Protein AF-A0A8T7IF11-F1 (afdb_monomer_lite)

Secondary structure (DSSP, 8-state):
-GGG--HHHHHHHHHHHT-THHHH--SHHHHHHHHHHHHHHHHHHHHHHHHHHHHHS---SS----S-HHHHHHHHHHHHHHHSBGGGTTB-HHHHHHHHHHHHT---HHHHHHHHHHHHHS--TTGGGTS-HHHHHHHHHHHHHHHT--HHHHHHHHHHHHHHTHHHHHHHHHHHHHHHHTTTSHHHHHHHHHHHTSS-HHHHHHHHHHHHHHHTT-HHHHHHHHHHHHHHHHHHHHHHHHHHHHHHH-GGGGTTT--

Structure (mmCIF, N/CA/C/O backbone):
data_AF-A0A8T7IF11-F1
#
_entry.id   AF-A0A8T7IF11-F1
#
loop_
_atom_site.group_PDB
_atom_site.id
_atom_site.type_symbol
_atom_site.label_atom_id
_atom_site.label_alt_id
_atom_site.label_comp_id
_atom_site.label_asym_id
_atom_site.label_entity_id
_atom_site.label_seq_id
_atom_site.pdbx_PDB_ins_code
_atom_site.Cartn_x
_atom_site.Cartn_y
_atom_site.Cartn_z
_atom_site.occupancy
_atom_site.B_iso_or_equiv
_atom_site.auth_seq_id
_atom_site.auth_comp_id
_atom_site.auth_asym_id
_atom_site.auth_atom_id
_atom_site.pdbx_PDB_model_num
ATOM 1 N N . MET A 1 1 ? 6.202 8.388 20.608 1.00 52.56 1 MET A N 1
ATOM 2 C CA . MET A 1 1 ? 6.955 7.258 20.021 1.00 52.56 1 MET A CA 1
ATOM 3 C C . MET A 1 1 ? 7.018 6.014 20.913 1.00 52.56 1 MET A C 1
ATOM 5 O O . MET A 1 1 ? 6.675 4.955 20.414 1.00 52.56 1 MET A O 1
ATOM 9 N N . GLN A 1 2 ? 7.302 6.115 22.224 1.00 61.72 2 GLN A N 1
ATOM 10 C CA . GLN A 1 2 ? 7.563 4.937 23.085 1.00 61.72 2 GLN A CA 1
ATOM 11 C C . GLN A 1 2 ? 6.498 3.817 23.120 1.00 61.72 2 GLN A C 1
ATOM 13 O O . GLN A 1 2 ? 6.855 2.678 23.397 1.00 61.72 2 GLN A O 1
ATOM 18 N N . LEU A 1 3 ? 5.210 4.088 22.860 1.00 68.06 3 LEU A N 1
ATOM 19 C CA . LEU A 1 3 ? 4.146 3.076 23.012 1.00 68.06 3 LEU A CA 1
ATOM 20 C C . LEU A 1 3 ? 4.201 1.947 21.959 1.00 68.06 3 LEU A C 1
ATOM 22 O O . LEU A 1 3 ? 3.674 0.865 22.197 1.00 68.06 3 LEU A O 1
ATOM 26 N N . PHE A 1 4 ? 4.820 2.205 20.804 1.00 77.62 4 PHE A N 1
ATOM 27 C CA . PHE A 1 4 ? 4.907 1.266 19.678 1.00 77.62 4 PHE A CA 1
ATOM 28 C C . PHE A 1 4 ? 6.355 1.084 19.197 1.00 77.62 4 PHE A C 1
ATOM 30 O O . PHE A 1 4 ? 6.595 0.733 18.041 1.00 77.62 4 PHE A O 1
ATOM 37 N N . ASP A 1 5 ? 7.322 1.360 20.074 1.00 76.50 5 ASP A N 1
ATOM 38 C CA . ASP A 1 5 ? 8.734 1.120 19.803 1.00 76.50 5 ASP A CA 1
ATOM 39 C C . ASP A 1 5 ? 9.098 -0.327 20.148 1.00 76.50 5 ASP A C 1
ATOM 41 O O . ASP A 1 5 ? 9.006 -0.755 21.296 1.00 76.50 5 ASP A O 1
ATOM 45 N N . ASP A 1 6 ? 9.535 -1.078 19.138 1.00 80.75 6 ASP A N 1
ATOM 46 C CA . ASP A 1 6 ? 9.999 -2.458 19.264 1.00 80.75 6 ASP A CA 1
ATOM 47 C C . ASP A 1 6 ? 11.372 -2.590 18.570 1.00 80.75 6 ASP A C 1
ATOM 49 O O . ASP A 1 6 ? 11.510 -2.221 17.399 1.00 80.75 6 ASP A O 1
ATOM 53 N N . PRO A 1 7 ? 12.421 -3.086 19.253 1.00 81.00 7 PRO A N 1
ATOM 54 C CA . PRO A 1 7 ? 13.753 -3.214 18.659 1.00 81.00 7 PRO A CA 1
ATOM 55 C C . PRO A 1 7 ? 13.810 -4.113 17.414 1.00 81.00 7 PRO A C 1
ATOM 57 O O . PRO A 1 7 ? 14.641 -3.880 16.535 1.00 81.00 7 PRO A O 1
ATOM 60 N N . GLN A 1 8 ? 12.939 -5.123 17.322 1.00 79.00 8 GLN A N 1
ATOM 61 C CA . GLN A 1 8 ? 12.880 -6.038 16.180 1.00 79.00 8 GLN A CA 1
ATOM 62 C C . GLN A 1 8 ? 12.229 -5.373 14.960 1.00 79.00 8 GLN A C 1
ATOM 64 O O . GLN A 1 8 ? 12.604 -5.688 13.828 1.00 79.00 8 GLN A O 1
ATOM 69 N N . LEU A 1 9 ? 11.315 -4.411 15.162 1.00 80.94 9 LEU A N 1
ATOM 70 C CA . LEU A 1 9 ? 10.859 -3.531 14.075 1.00 80.94 9 LEU A CA 1
ATOM 71 C C . LEU A 1 9 ? 12.050 -2.783 13.477 1.00 80.94 9 LEU A C 1
ATOM 73 O O . LEU A 1 9 ? 12.287 -2.870 12.277 1.00 80.94 9 LEU A O 1
ATOM 77 N N . THR A 1 10 ? 12.860 -2.136 14.316 1.00 83.00 10 THR A N 1
ATOM 78 C CA . THR A 1 10 ? 14.018 -1.355 13.858 1.00 83.00 10 THR A CA 1
ATOM 79 C C . THR A 1 10 ? 15.036 -2.207 13.095 1.00 83.0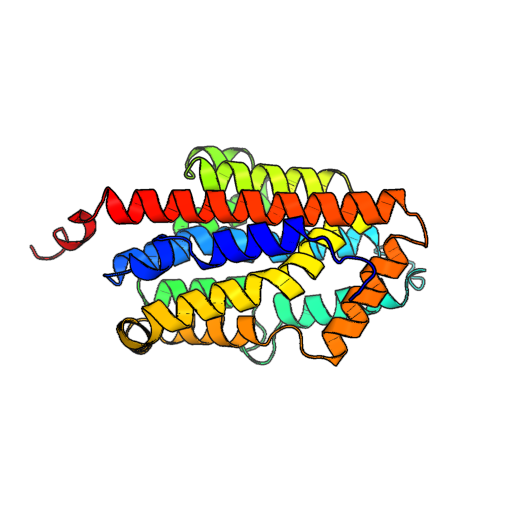0 10 THR A C 1
ATOM 81 O O . THR A 1 10 ? 15.551 -1.769 12.066 1.00 83.00 10 THR A O 1
ATOM 84 N N . SER A 1 11 ? 15.333 -3.428 13.552 1.00 85.12 11 SER A N 1
ATOM 85 C CA . SER A 1 11 ? 16.269 -4.309 12.838 1.00 85.12 11 SER A CA 1
ATOM 86 C C . SER A 1 11 ? 15.726 -4.764 11.483 1.00 85.12 11 SER A C 1
ATOM 88 O O . SER A 1 11 ? 16.469 -4.804 10.505 1.00 85.12 11 SER A O 1
ATOM 90 N N . THR A 1 12 ? 14.431 -5.079 11.408 1.00 83.38 12 THR A N 1
ATOM 91 C CA . THR A 1 12 ? 13.792 -5.536 10.163 1.00 83.38 12 THR A CA 1
ATOM 92 C C . THR A 1 12 ? 13.640 -4.382 9.169 1.00 83.38 12 THR A C 1
ATOM 94 O O . THR A 1 12 ? 13.917 -4.559 7.986 1.00 83.38 12 THR A O 1
ATOM 97 N N . GLU A 1 13 ? 13.320 -3.174 9.648 1.00 87.38 13 GLU A N 1
ATOM 98 C CA . GLU A 1 13 ? 13.361 -1.936 8.858 1.00 87.38 13 GLU A CA 1
ATOM 99 C C . GLU A 1 13 ? 14.742 -1.748 8.206 1.00 87.38 13 GLU A C 1
ATOM 101 O O . GLU A 1 13 ? 14.835 -1.509 7.007 1.00 87.38 13 GLU A O 1
ATOM 106 N N . GLN A 1 14 ? 15.834 -1.903 8.962 1.00 88.75 14 GLN A N 1
ATOM 107 C CA . GLN A 1 14 ? 17.190 -1.747 8.419 1.00 88.75 14 GLN A CA 1
ATOM 108 C C . GLN A 1 14 ? 17.553 -2.799 7.366 1.00 88.75 14 GLN A C 1
ATOM 110 O O . GLN A 1 14 ? 18.293 -2.485 6.434 1.00 88.75 14 GLN A O 1
ATOM 115 N N . LEU A 1 15 ? 17.073 -4.036 7.517 1.00 90.44 15 LEU A N 1
ATOM 116 C CA . LEU A 1 15 ? 17.261 -5.081 6.508 1.00 90.44 15 LEU A CA 1
ATOM 117 C C . LEU A 1 15 ? 16.507 -4.740 5.225 1.00 90.44 15 LEU A C 1
ATOM 119 O O . LEU A 1 15 ? 17.083 -4.832 4.144 1.00 90.44 15 LEU A O 1
ATOM 123 N N . LEU A 1 16 ? 15.258 -4.287 5.356 1.00 91.75 16 LEU A N 1
ATOM 124 C CA . LEU A 1 16 ? 14.437 -3.866 4.229 1.00 91.75 16 LEU A CA 1
ATOM 125 C C . LEU A 1 16 ? 15.079 -2.707 3.464 1.00 91.75 16 LEU A C 1
ATOM 127 O O . LEU A 1 16 ? 15.176 -2.771 2.250 1.00 91.75 16 LEU A O 1
ATOM 131 N N . LEU A 1 17 ? 15.598 -1.686 4.149 1.00 92.75 17 LEU A N 1
ATOM 132 C CA . LEU A 1 17 ? 16.250 -0.540 3.492 1.00 92.75 17 LEU A CA 1
ATOM 133 C C . LEU A 1 17 ? 17.575 -0.896 2.798 1.00 92.75 17 LEU A C 1
ATOM 135 O O . LEU A 1 17 ? 18.036 -0.157 1.937 1.00 92.75 17 LEU A O 1
ATOM 139 N N . LYS A 1 18 ? 18.184 -2.034 3.144 1.00 93.69 18 LYS A N 1
ATOM 140 C CA . LYS A 1 18 ? 19.393 -2.564 2.489 1.00 93.69 18 LYS A CA 1
ATOM 141 C C . LYS A 1 18 ? 19.080 -3.603 1.412 1.00 93.69 18 LYS A C 1
ATOM 143 O O . LYS A 1 18 ? 19.997 -4.278 0.944 1.00 93.69 18 LYS A O 1
ATOM 148 N N . HIS A 1 19 ? 17.810 -3.768 1.046 1.00 95.69 19 HIS A N 1
ATOM 149 C CA . HIS A 1 19 ? 17.400 -4.763 0.067 1.00 95.69 19 HIS A CA 1
ATOM 150 C C . HIS A 1 19 ? 18.082 -4.513 -1.297 1.00 95.69 19 HIS A C 1
ATOM 152 O O . HIS A 1 19 ? 18.083 -3.376 -1.782 1.00 95.69 19 HIS A O 1
ATOM 158 N N . PRO A 1 20 ? 18.650 -5.546 -1.955 1.00 95.19 20 PRO A N 1
ATOM 159 C CA . PRO A 1 20 ? 19.439 -5.384 -3.186 1.00 95.19 20 PRO A CA 1
ATOM 160 C C . PRO A 1 20 ? 18.638 -4.824 -4.371 1.00 95.19 20 PRO A C 1
ATOM 162 O O . PRO A 1 20 ? 19.211 -4.225 -5.285 1.00 95.19 20 PRO A O 1
ATOM 165 N N . VAL A 1 21 ? 17.309 -4.961 -4.345 1.00 95.56 21 VAL A N 1
ATOM 166 C CA . VAL A 1 21 ? 16.406 -4.439 -5.385 1.00 95.56 21 VAL A CA 1
ATOM 167 C C . VAL A 1 21 ? 16.636 -2.961 -5.696 1.00 95.56 21 VAL A C 1
ATOM 169 O O . VAL A 1 21 ? 16.659 -2.591 -6.867 1.00 95.56 21 VAL A O 1
ATOM 172 N N . PHE A 1 22 ? 16.889 -2.121 -4.684 1.00 94.12 22 PHE A N 1
ATOM 173 C CA . PHE A 1 22 ? 16.995 -0.674 -4.880 1.00 94.12 22 PHE A CA 1
ATOM 174 C C . PHE A 1 22 ? 18.168 -0.299 -5.787 1.00 94.12 22 PHE A C 1
ATOM 176 O O . PHE A 1 22 ? 18.081 0.681 -6.519 1.00 94.12 22 PHE A O 1
ATOM 183 N N . GLN A 1 23 ? 19.231 -1.107 -5.797 1.00 94.00 23 GLN A N 1
ATOM 184 C CA . GLN A 1 23 ? 20.414 -0.908 -6.639 1.00 94.00 23 GLN A CA 1
ATOM 185 C C . GLN A 1 23 ? 20.316 -1.614 -7.999 1.00 94.00 23 GLN A C 1
ATOM 187 O O . GLN A 1 23 ? 21.187 -1.437 -8.847 1.00 94.00 23 GLN A O 1
ATOM 192 N N . SER A 1 24 ? 19.267 -2.409 -8.214 1.00 95.12 24 SER A N 1
ATOM 193 C CA . SER A 1 24 ? 19.132 -3.297 -9.376 1.00 95.12 24 SER A CA 1
ATOM 194 C C . SER A 1 24 ? 18.278 -2.701 -10.500 1.00 95.12 24 SER A C 1
ATOM 196 O O . SER A 1 24 ? 18.241 -3.224 -11.611 1.00 95.12 24 SER A O 1
ATOM 198 N N . PHE A 1 25 ? 17.609 -1.573 -10.246 1.00 94.94 25 PHE A N 1
ATOM 199 C CA . PHE A 1 25 ? 16.856 -0.834 -11.258 1.00 94.94 25 PHE A CA 1
ATOM 200 C C . PHE A 1 25 ? 17.794 -0.152 -12.267 1.00 94.94 25 PHE A C 1
ATOM 202 O O . PHE A 1 25 ? 18.291 0.953 -12.038 1.00 94.94 25 PHE A O 1
ATOM 209 N N . ASP A 1 26 ? 18.017 -0.791 -13.416 1.00 94.50 26 ASP A N 1
ATOM 210 C CA . ASP A 1 26 ? 18.904 -0.297 -14.468 1.00 94.50 26 ASP A CA 1
ATOM 211 C C . ASP A 1 26 ? 18.204 0.065 -15.792 1.00 94.50 26 ASP A C 1
ATOM 213 O O . ASP A 1 26 ? 18.847 0.569 -16.710 1.00 94.50 26 ASP A O 1
ATOM 217 N N . SER A 1 27 ? 16.890 -0.100 -15.897 1.00 95.50 27 SER A N 1
ATOM 218 C CA . SER A 1 27 ? 16.133 0.239 -17.099 1.00 95.50 27 SER A CA 1
ATOM 219 C C . SER A 1 27 ? 14.789 0.870 -16.753 1.00 95.50 27 SER A C 1
ATOM 221 O O . SER A 1 27 ? 14.275 0.713 -15.645 1.00 95.50 27 SER A O 1
ATOM 223 N N . ILE A 1 28 ? 14.207 1.595 -17.714 1.00 96.00 28 ILE A N 1
ATOM 224 C CA . ILE A 1 28 ? 12.844 2.113 -17.558 1.00 96.00 28 ILE A CA 1
ATOM 225 C C . ILE A 1 28 ? 11.834 0.966 -17.435 1.00 96.00 28 ILE A C 1
ATOM 227 O O . ILE A 1 28 ? 10.861 1.103 -16.708 1.00 96.00 28 ILE A O 1
ATOM 231 N N . GLU A 1 29 ? 12.093 -0.186 -18.059 1.00 96.38 29 GLU A N 1
ATOM 232 C CA . GLU A 1 29 ? 11.229 -1.366 -17.954 1.00 96.38 29 GLU A CA 1
ATOM 233 C C . GLU A 1 29 ? 11.183 -1.911 -16.520 1.00 96.38 29 GLU A C 1
ATOM 235 O O . GLU A 1 29 ? 10.112 -2.273 -16.044 1.00 96.38 29 GLU A O 1
ATOM 240 N N . HIS A 1 30 ? 12.290 -1.861 -15.768 1.00 96.56 30 HIS A N 1
ATOM 241 C CA . HIS A 1 30 ? 12.262 -2.228 -14.346 1.00 96.56 30 HIS A CA 1
ATOM 242 C C . HIS A 1 30 ? 11.437 -1.243 -13.504 1.00 96.56 30 HIS A C 1
ATOM 244 O O . HIS A 1 30 ? 10.781 -1.652 -12.548 1.00 96.56 30 HIS A O 1
ATOM 250 N N . ILE A 1 31 ? 11.429 0.048 -13.861 1.00 97.56 31 ILE A N 1
ATOM 251 C CA . ILE A 1 31 ? 10.560 1.040 -13.211 1.00 97.56 31 ILE A CA 1
ATOM 252 C C . ILE A 1 31 ? 9.090 0.764 -13.541 1.00 97.56 31 ILE A C 1
ATOM 254 O O . ILE A 1 31 ? 8.265 0.763 -12.635 1.00 97.56 31 ILE A O 1
ATOM 258 N N . LYS A 1 32 ? 8.754 0.462 -14.800 1.00 97.88 32 LYS A N 1
ATOM 259 C CA . LYS A 1 32 ? 7.382 0.091 -15.187 1.00 97.88 32 LYS A CA 1
ATOM 260 C C . LYS A 1 32 ? 6.900 -1.149 -14.445 1.00 97.88 32 LYS A C 1
ATOM 262 O O . LYS A 1 32 ? 5.771 -1.155 -13.966 1.00 97.88 32 LYS A O 1
ATOM 267 N N . LEU A 1 33 ? 7.763 -2.157 -14.306 1.00 96.19 33 LEU A N 1
ATOM 268 C CA . LEU A 1 33 ? 7.465 -3.359 -13.536 1.00 96.19 33 LEU A CA 1
ATOM 269 C C . LEU A 1 33 ? 7.177 -3.027 -12.068 1.00 96.19 33 LEU A C 1
ATOM 271 O O . LEU A 1 33 ? 6.162 -3.461 -11.527 1.00 96.19 33 LEU A O 1
ATOM 275 N N . LEU A 1 34 ? 8.033 -2.222 -11.428 1.00 96.88 34 LEU A N 1
ATOM 276 C CA . LEU A 1 34 ? 7.775 -1.735 -10.072 1.00 96.88 34 LEU A CA 1
ATOM 277 C C . LEU A 1 34 ? 6.407 -1.050 -9.994 1.00 96.88 34 LEU A C 1
ATOM 279 O O . LEU A 1 34 ? 5.641 -1.336 -9.076 1.00 96.88 34 LEU A O 1
ATOM 283 N N . MET A 1 35 ? 6.082 -0.196 -10.968 1.00 98.12 35 MET A N 1
ATOM 284 C CA . MET A 1 35 ? 4.813 0.521 -10.968 1.00 98.12 35 MET A CA 1
ATOM 285 C C . MET A 1 35 ? 3.606 -0.413 -11.084 1.00 98.12 35 MET A C 1
ATOM 287 O O . MET A 1 35 ? 2.654 -0.280 -10.321 1.00 98.12 35 MET A O 1
ATOM 291 N N . GLN A 1 36 ? 3.674 -1.414 -11.962 1.00 96.69 36 GLN A N 1
ATOM 292 C CA . GLN A 1 36 ? 2.633 -2.439 -12.110 1.00 96.69 36 GLN A CA 1
ATOM 293 C C . GLN A 1 36 ? 2.332 -3.150 -10.789 1.00 96.69 36 GLN A C 1
ATOM 295 O O . GLN A 1 36 ? 1.171 -3.312 -10.422 1.00 96.69 36 GLN A O 1
ATOM 300 N N . ARG A 1 37 ? 3.369 -3.539 -10.038 1.00 95.62 37 ARG A N 1
ATOM 301 C CA . ARG A 1 37 ? 3.206 -4.229 -8.748 1.00 95.62 37 ARG A CA 1
ATOM 302 C C . ARG A 1 37 ? 2.747 -3.282 -7.643 1.00 95.62 37 ARG A C 1
ATOM 304 O O . ARG A 1 37 ? 1.875 -3.626 -6.849 1.00 95.62 37 ARG A O 1
ATOM 311 N N . GLN A 1 38 ? 3.302 -2.076 -7.597 1.00 96.31 38 GLN A N 1
ATOM 312 C CA . GLN A 1 38 ? 2.992 -1.086 -6.570 1.00 96.31 38 GLN A CA 1
ATOM 313 C C . GLN A 1 38 ? 1.580 -0.493 -6.723 1.00 96.31 38 GLN A C 1
ATOM 315 O O . GLN A 1 38 ? 0.991 -0.119 -5.711 1.00 96.31 38 GLN A O 1
ATOM 320 N N . ALA A 1 39 ? 0.987 -0.485 -7.922 1.00 97.31 39 ALA A N 1
ATOM 321 C CA . ALA A 1 39 ? -0.403 -0.061 -8.127 1.00 97.31 39 ALA A CA 1
ATOM 322 C C . ALA A 1 39 ? -1.396 -0.826 -7.230 1.00 97.31 39 ALA A C 1
ATOM 324 O O . ALA A 1 39 ? -2.340 -0.241 -6.696 1.00 97.31 39 ALA A O 1
ATOM 325 N N . PHE A 1 40 ? -1.144 -2.115 -6.984 1.00 95.69 40 PHE A N 1
ATOM 326 C CA . PHE A 1 40 ? -1.944 -2.920 -6.061 1.00 95.69 40 PHE A CA 1
ATOM 327 C C . PHE A 1 40 ? -1.789 -2.462 -4.608 1.00 95.69 40 PHE A C 1
ATOM 329 O O . PHE A 1 40 ? -2.779 -2.412 -3.884 1.00 95.69 40 PHE A O 1
ATOM 336 N N . LEU A 1 41 ? -0.582 -2.084 -4.180 1.00 94.56 41 LEU A N 1
ATOM 337 C CA . LEU A 1 41 ? -0.350 -1.550 -2.834 1.00 94.56 41 LEU A CA 1
ATOM 338 C C . LEU A 1 41 ? -1.079 -0.211 -2.650 1.00 94.56 41 LEU A C 1
ATOM 340 O O . LEU A 1 41 ? -1.798 -0.057 -1.663 1.00 94.56 41 LEU A O 1
ATOM 344 N N . VAL A 1 42 ? -0.992 0.690 -3.639 1.00 95.44 42 VAL A N 1
ATOM 345 C CA . VAL A 1 42 ? -1.720 1.975 -3.649 1.00 95.44 42 VAL A CA 1
ATOM 346 C C . VAL A 1 42 ? -3.234 1.751 -3.558 1.00 95.44 42 VAL A C 1
ATOM 348 O O . VAL A 1 42 ? -3.914 2.410 -2.775 1.00 95.44 42 VAL A O 1
ATOM 351 N N . TRP A 1 43 ? -3.776 0.775 -4.292 1.00 95.75 43 TRP A N 1
ATOM 352 C CA . TRP A 1 43 ? -5.182 0.388 -4.156 1.00 95.75 43 TRP A CA 1
ATOM 353 C C . TRP A 1 43 ? -5.508 -0.123 -2.745 1.00 95.75 43 TRP A C 1
ATOM 355 O O . TRP A 1 43 ? -6.502 0.292 -2.143 1.00 95.75 43 TRP A O 1
ATOM 365 N N . THR A 1 44 ? -4.676 -1.004 -2.185 1.00 94.00 44 THR A N 1
ATOM 366 C CA . THR A 1 44 ? -4.948 -1.571 -0.860 1.00 94.00 44 THR A CA 1
ATOM 367 C C . THR A 1 44 ? -4.862 -0.564 0.286 1.00 94.00 44 THR A C 1
ATOM 369 O O . THR A 1 44 ? -5.502 -0.788 1.316 1.00 94.00 44 THR A O 1
ATOM 372 N N . ASP A 1 45 ? -4.146 0.551 0.123 1.00 93.69 45 ASP A N 1
ATOM 373 C CA . ASP A 1 45 ? -4.184 1.656 1.086 1.00 93.69 45 ASP A CA 1
ATOM 374 C C . ASP A 1 45 ? -5.599 2.227 1.206 1.00 93.69 45 ASP A C 1
ATOM 376 O O . ASP A 1 45 ? -6.117 2.373 2.317 1.00 93.69 45 ASP A O 1
ATOM 380 N N . MET A 1 46 ? -6.287 2.433 0.078 1.00 94.81 46 MET A N 1
ATOM 381 C CA . MET A 1 46 ? -7.692 2.843 0.100 1.00 94.81 46 MET A CA 1
ATOM 382 C C . MET A 1 46 ? -8.609 1.785 0.705 1.00 94.81 46 MET A C 1
ATOM 384 O O . MET A 1 46 ? -9.537 2.126 1.440 1.00 94.81 46 MET A O 1
ATOM 388 N N . VAL A 1 47 ? -8.329 0.499 0.483 1.00 95.12 47 VAL A N 1
ATOM 389 C CA . VAL A 1 47 ? -9.070 -0.583 1.148 1.00 95.12 47 VAL A CA 1
ATOM 390 C C . VAL A 1 47 ? -8.925 -0.495 2.673 1.00 95.12 47 VAL A C 1
ATOM 392 O O . VAL A 1 47 ? -9.927 -0.602 3.380 1.00 95.12 47 VAL A O 1
ATOM 395 N N . LEU A 1 48 ? -7.715 -0.257 3.195 1.00 95.75 48 LEU A N 1
ATOM 396 C CA . LEU A 1 48 ? -7.483 -0.084 4.635 1.00 95.75 48 LEU A CA 1
ATOM 397 C C . LEU A 1 48 ? -8.220 1.135 5.191 1.00 95.75 48 LEU A C 1
ATOM 399 O O . LEU A 1 48 ? -8.840 1.036 6.251 1.00 95.75 48 LEU A O 1
ATOM 403 N N . ILE A 1 49 ? -8.181 2.263 4.477 1.00 95.75 49 ILE A N 1
ATOM 404 C CA . ILE A 1 49 ? -8.868 3.497 4.879 1.00 95.75 49 ILE A CA 1
ATOM 405 C C . ILE A 1 49 ? -10.379 3.260 4.944 1.00 95.75 49 ILE A C 1
ATOM 407 O O . ILE A 1 49 ? -11.002 3.575 5.957 1.00 95.75 49 ILE A O 1
ATOM 411 N N . LYS A 1 50 ? -10.971 2.636 3.918 1.00 95.25 50 LYS A N 1
ATOM 412 C CA . LYS A 1 50 ? -12.403 2.294 3.897 1.00 95.25 50 LYS A CA 1
ATOM 413 C C . LYS A 1 50 ? -12.782 1.281 4.977 1.00 95.25 50 LYS A C 1
ATOM 415 O O . LYS A 1 50 ? -13.852 1.394 5.569 1.00 95.25 50 LYS A O 1
ATOM 420 N N . ALA A 1 51 ? -11.922 0.308 5.264 1.00 95.50 51 ALA A N 1
ATOM 421 C CA . ALA A 1 51 ? -12.158 -0.653 6.336 1.00 95.50 51 ALA A CA 1
ATOM 422 C C . ALA A 1 51 ? -12.133 0.013 7.719 1.00 95.50 51 ALA A C 1
ATOM 424 O O . ALA A 1 51 ? -12.985 -0.270 8.561 1.00 95.50 51 ALA A O 1
ATOM 425 N N . LEU A 1 52 ? -11.185 0.926 7.943 1.00 95.69 52 LEU A N 1
ATOM 426 C CA . LEU A 1 52 ? -11.095 1.683 9.185 1.00 95.69 52 LEU A CA 1
ATOM 427 C C . LEU A 1 52 ? -12.272 2.658 9.343 1.00 95.69 52 LEU A C 1
ATOM 429 O O . LEU A 1 52 ? -12.829 2.746 10.434 1.00 95.69 52 LEU A O 1
ATOM 433 N N . ASP A 1 53 ? -12.685 3.322 8.259 1.00 95.50 53 ASP A N 1
ATOM 434 C CA . ASP A 1 53 ? -13.904 4.138 8.181 1.00 95.50 53 ASP A CA 1
ATOM 435 C C . ASP A 1 53 ? -15.125 3.340 8.649 1.00 95.50 53 ASP A C 1
ATOM 437 O O . ASP A 1 53 ? -15.759 3.717 9.633 1.00 95.50 53 ASP A O 1
ATOM 441 N N . ASN A 1 54 ? -15.379 2.175 8.047 1.00 93.25 54 ASN A N 1
ATOM 442 C CA . ASN A 1 54 ? -16.481 1.279 8.423 1.00 93.25 54 ASN A CA 1
ATOM 443 C C . ASN A 1 54 ? -16.447 0.836 9.896 1.00 93.25 54 ASN A C 1
ATOM 445 O O . ASN A 1 54 ? -17.494 0.589 10.490 1.00 93.25 54 ASN A O 1
ATOM 449 N N . ALA A 1 55 ? -15.262 0.713 10.494 1.00 92.50 55 ALA A N 1
ATOM 450 C CA . ALA A 1 55 ? -15.120 0.276 11.880 1.00 92.50 55 ALA A CA 1
ATOM 451 C C . ALA A 1 55 ? -15.296 1.410 12.911 1.00 92.50 55 ALA A C 1
ATOM 453 O O . ALA A 1 55 ? -15.514 1.137 14.095 1.00 92.50 55 ALA A O 1
ATOM 454 N N . VAL A 1 56 ? -15.162 2.673 12.496 1.00 92.69 56 VAL A N 1
ATOM 455 C CA . VAL A 1 56 ? -15.068 3.840 13.395 1.00 92.69 56 VAL A CA 1
ATOM 456 C C . VAL A 1 56 ? -16.222 4.824 13.215 1.00 92.69 56 VAL A C 1
ATOM 458 O O . VAL A 1 56 ? -16.670 5.444 14.191 1.00 92.69 56 VAL A O 1
ATOM 461 N N . MET A 1 57 ? -16.662 5.020 11.977 1.00 92.12 57 MET A N 1
ATOM 462 C CA . MET A 1 57 ? -17.666 6.006 11.608 1.00 92.12 57 MET A CA 1
ATOM 463 C C . MET A 1 57 ? -19.069 5.408 11.669 1.00 92.12 57 MET A C 1
ATOM 465 O O . MET A 1 57 ? -19.259 4.196 11.686 1.00 92.12 57 MET A O 1
ATOM 469 N N . ASN A 1 58 ? -20.061 6.290 11.767 1.00 88.12 58 ASN A N 1
ATOM 470 C CA . ASN A 1 58 ? -21.460 5.911 11.664 1.00 88.12 58 ASN A CA 1
ATOM 471 C C . ASN A 1 58 ? -21.956 6.215 10.247 1.00 88.12 58 ASN A C 1
ATOM 473 O O . ASN A 1 58 ? -21.932 7.376 9.833 1.00 88.12 58 ASN A O 1
ATOM 477 N N . HIS A 1 59 ? -22.429 5.186 9.545 1.00 89.31 59 HIS A N 1
ATOM 478 C CA . HIS A 1 59 ? -22.975 5.284 8.188 1.00 89.31 59 HIS A CA 1
ATOM 479 C C . HIS A 1 59 ? -24.509 5.191 8.146 1.00 89.31 59 HIS A C 1
ATOM 481 O O . HIS A 1 59 ? -25.084 5.133 7.060 1.00 89.31 59 HIS A O 1
ATOM 487 N N . ASP A 1 60 ? -25.184 5.196 9.301 1.00 89.12 60 ASP A N 1
ATOM 488 C CA . ASP A 1 60 ? -26.645 5.245 9.375 1.00 89.12 60 ASP A CA 1
ATOM 489 C C . ASP A 1 60 ? -27.194 6.577 8.840 1.00 89.12 60 ASP A C 1
ATOM 491 O O . ASP A 1 60 ? -26.654 7.655 9.096 1.00 89.12 60 ASP A O 1
ATOM 495 N N . VAL A 1 61 ? -28.347 6.512 8.162 1.00 92.31 61 VAL A N 1
ATOM 496 C CA . VAL A 1 61 ? -29.054 7.697 7.636 1.00 92.31 61 VAL A CA 1
ATOM 497 C C . VAL A 1 61 ? -29.446 8.665 8.758 1.00 92.31 61 VAL A C 1
ATOM 499 O O . VAL A 1 61 ? -29.390 9.883 8.589 1.00 92.31 61 VAL A O 1
ATOM 502 N N . LEU A 1 62 ? -29.836 8.135 9.921 1.00 94.31 62 LEU A N 1
ATOM 503 C CA . LEU A 1 62 ? -30.108 8.930 11.119 1.00 94.31 62 LEU A CA 1
ATOM 504 C C . LEU A 1 62 ? -28.799 9.172 11.871 1.00 94.31 62 LEU A C 1
ATOM 506 O O . LEU A 1 62 ? -28.484 8.508 12.858 1.00 94.31 62 LEU A O 1
ATOM 510 N N . TRP A 1 63 ? -28.029 10.121 11.348 1.00 92.62 63 TRP A N 1
ATOM 511 C CA . TRP A 1 63 ? -26.669 10.380 11.791 1.00 92.62 63 TRP A CA 1
ATOM 512 C C . TRP A 1 63 ? -26.583 10.843 13.253 1.00 92.62 63 TRP A C 1
ATOM 514 O O . TRP A 1 63 ? -27.353 11.682 13.726 1.00 92.62 63 TRP A O 1
ATOM 524 N N . TYR A 1 64 ? -25.565 10.336 13.942 1.00 89.69 64 TYR A N 1
ATOM 525 C CA . TYR A 1 64 ? -25.109 10.795 15.251 1.00 89.69 64 TYR A CA 1
ATOM 526 C C . TYR A 1 64 ? -23.570 10.758 15.292 1.00 89.69 64 TYR A C 1
ATOM 528 O O . TYR A 1 64 ? -22.963 9.969 14.559 1.00 89.69 64 TYR A O 1
ATOM 536 N N . PRO A 1 65 ? -22.912 11.590 16.123 1.00 86.81 65 PRO A N 1
ATOM 537 C CA . PRO A 1 65 ? -21.455 11.721 16.105 1.00 86.81 65 PRO A CA 1
ATOM 538 C C . PRO A 1 65 ? -20.732 10.431 16.523 1.00 86.81 65 PRO A C 1
ATOM 540 O O . PRO A 1 65 ? -21.203 9.693 17.392 1.00 86.81 65 PRO A O 1
ATOM 543 N N . SER A 1 66 ? -19.551 10.186 15.938 1.00 87.75 66 SER A N 1
ATOM 544 C CA . SER A 1 66 ? -18.697 9.055 16.328 1.00 87.75 66 SER A CA 1
ATOM 545 C C . SER A 1 66 ? -18.262 9.171 17.791 1.00 87.75 66 SER A C 1
ATOM 547 O O . SER A 1 66 ? -18.015 10.260 18.311 1.00 87.75 66 SER A O 1
ATOM 549 N N . LYS A 1 67 ? -18.120 8.018 18.452 1.00 87.75 67 LYS A N 1
ATOM 550 C CA . LYS A 1 67 ? -17.596 7.914 19.823 1.00 87.75 67 LYS A CA 1
ATOM 551 C C . LYS A 1 67 ? -16.074 8.092 19.884 1.00 87.75 67 LYS A C 1
ATOM 553 O O . LYS A 1 67 ? -15.521 8.221 20.973 1.00 87.75 67 LYS A O 1
ATOM 558 N N . PHE A 1 68 ? -15.402 8.074 18.733 1.00 91.50 68 PHE A N 1
ATOM 559 C CA . PHE A 1 68 ? -13.951 8.092 18.615 1.00 91.50 68 PHE A CA 1
ATOM 560 C C . PHE A 1 68 ? -13.473 9.385 17.946 1.00 91.50 68 PHE A C 1
ATOM 562 O O . PHE A 1 68 ? -13.286 9.430 16.734 1.00 91.50 68 PHE A O 1
ATOM 569 N N . THR A 1 69 ? -13.237 10.436 18.735 1.00 91.75 69 THR A N 1
ATOM 570 C CA . THR A 1 69 ? -12.877 11.765 18.208 1.00 91.75 69 THR A CA 1
ATOM 571 C C . THR A 1 69 ? -11.611 11.754 17.345 1.00 91.75 69 THR A C 1
ATOM 573 O O . THR A 1 69 ? -11.660 12.204 16.202 1.00 91.75 69 THR A O 1
ATOM 576 N N . PHE A 1 70 ? -10.487 11.228 17.856 1.00 95.00 70 PHE A N 1
ATOM 577 C CA . PHE A 1 70 ? -9.229 11.205 17.095 1.00 95.00 70 PHE A CA 1
ATOM 578 C C . PHE A 1 70 ? -9.298 10.282 15.871 1.00 95.00 70 PHE A C 1
ATOM 580 O O . PHE A 1 70 ? -8.993 10.767 14.782 1.00 95.00 70 PHE A O 1
ATOM 587 N N . PRO A 1 71 ? -9.774 9.022 15.983 1.00 95.50 71 PRO A N 1
ATOM 588 C CA . PRO A 1 71 ? -9.950 8.169 14.811 1.00 95.50 71 PRO A CA 1
ATOM 589 C C . PRO A 1 71 ? -10.849 8.775 13.727 1.00 95.50 71 PRO A C 1
ATOM 591 O O . PRO A 1 71 ? -10.471 8.756 12.560 1.00 95.50 71 PRO A O 1
ATOM 594 N N . ALA A 1 72 ? -11.987 9.379 14.088 1.00 95.00 72 ALA A N 1
ATOM 595 C CA . ALA A 1 72 ? -12.872 10.030 13.120 1.00 95.00 72 ALA A CA 1
ATOM 596 C C . ALA A 1 72 ? -12.186 11.206 12.403 1.00 95.00 72 ALA A C 1
ATOM 598 O O . ALA A 1 72 ? -12.295 11.356 11.187 1.00 95.00 72 ALA A O 1
ATOM 599 N N . GLN A 1 73 ? -11.448 12.036 13.147 1.00 94.75 73 GLN A N 1
ATOM 600 C CA . GLN A 1 73 ? -10.701 13.150 12.568 1.00 94.75 73 GLN A CA 1
ATOM 601 C C . GLN A 1 73 ? -9.584 12.669 11.632 1.00 94.75 73 GLN A C 1
ATOM 603 O O . GLN A 1 73 ? -9.410 13.246 10.559 1.00 94.75 73 GLN A O 1
ATOM 608 N N . PHE A 1 74 ? -8.842 11.630 12.027 1.00 94.75 74 PHE A N 1
ATOM 609 C CA . PHE A 1 74 ? -7.785 11.029 11.216 1.00 94.75 74 PHE A CA 1
ATOM 610 C C . PHE A 1 74 ? -8.340 10.497 9.895 1.00 94.75 74 PHE A C 1
ATOM 612 O O . PHE A 1 74 ? -7.877 10.912 8.839 1.00 94.75 74 PHE A O 1
ATOM 619 N N . ILE A 1 75 ? -9.397 9.679 9.950 1.00 94.88 75 ILE A N 1
ATOM 620 C CA . ILE A 1 75 ? -10.031 9.090 8.760 1.00 94.88 75 ILE A CA 1
ATOM 621 C C . ILE A 1 75 ? -10.495 10.176 7.792 1.00 94.88 75 ILE A C 1
ATOM 623 O O . ILE A 1 75 ? -10.198 10.087 6.608 1.00 94.88 75 ILE A O 1
ATOM 627 N N . ASN A 1 76 ? -11.163 11.227 8.279 1.00 92.94 76 ASN A N 1
ATOM 628 C CA . ASN A 1 76 ? -11.636 12.307 7.410 1.00 92.94 76 ASN A CA 1
ATOM 629 C C . ASN A 1 76 ? -10.488 13.021 6.681 1.00 92.94 76 ASN A C 1
ATOM 631 O O . ASN A 1 76 ? -10.621 13.330 5.500 1.00 92.94 76 ASN A O 1
ATOM 635 N N . ARG A 1 77 ? -9.364 13.278 7.365 1.00 92.19 77 ARG A N 1
ATOM 636 C CA . ARG A 1 77 ? -8.186 13.906 6.744 1.00 92.19 77 ARG A CA 1
ATOM 637 C C . ARG A 1 77 ? -7.533 12.980 5.728 1.00 92.19 77 ARG A C 1
ATOM 639 O O . ARG A 1 77 ? -7.301 13.390 4.597 1.00 92.19 77 ARG A O 1
ATOM 646 N N . THR A 1 78 ? -7.312 11.726 6.109 1.00 91.56 78 THR A N 1
ATOM 647 C CA . THR A 1 78 ? -6.714 10.729 5.223 1.00 91.56 78 THR A CA 1
ATOM 648 C C . THR A 1 78 ? -7.597 10.474 3.999 1.00 91.56 78 THR A C 1
ATOM 650 O O . THR A 1 78 ? -7.085 10.385 2.894 1.00 91.56 78 THR A O 1
ATOM 653 N N . MET A 1 79 ? -8.926 10.449 4.135 1.00 93.06 79 MET A N 1
ATOM 654 C CA . MET A 1 79 ? -9.824 10.290 2.986 1.00 93.06 79 MET A CA 1
ATOM 655 C C . MET A 1 79 ? -9.671 11.439 1.977 1.00 93.06 79 MET A C 1
ATOM 657 O O . MET A 1 79 ? -9.622 11.185 0.780 1.00 93.06 79 MET A O 1
ATOM 661 N N . MET A 1 80 ? -9.538 12.689 2.440 1.00 91.75 80 MET A N 1
ATOM 662 C CA . MET A 1 80 ? -9.295 13.832 1.546 1.00 91.75 80 MET A CA 1
ATOM 663 C C . MET A 1 80 ? -7.952 13.716 0.815 1.00 91.75 80 MET A C 1
ATOM 665 O O . MET A 1 80 ? -7.864 14.037 -0.366 1.00 91.75 80 MET A O 1
ATOM 669 N N . GLU A 1 81 ? -6.910 13.245 1.501 1.00 89.00 81 GLU A N 1
ATOM 670 C CA . GLU A 1 81 ? -5.568 13.077 0.928 1.00 89.00 81 GLU A CA 1
ATOM 671 C C . GLU A 1 81 ? -5.493 11.940 -0.104 1.00 89.00 81 GLU A C 1
ATOM 673 O O . GLU A 1 81 ? -4.651 11.993 -1.007 1.00 89.00 81 GLU A O 1
ATOM 678 N N . PHE A 1 82 ? -6.356 10.928 0.030 1.00 91.19 82 PHE A N 1
ATOM 679 C CA . PHE A 1 82 ? -6.306 9.706 -0.768 1.00 91.19 82 PHE A CA 1
ATOM 680 C C . PHE A 1 82 ? -7.351 9.605 -1.874 1.00 91.19 82 PHE A C 1
ATOM 682 O O . PHE A 1 82 ? -7.029 9.110 -2.948 1.00 91.19 82 PHE A O 1
ATOM 689 N N . GLU A 1 83 ? -8.588 10.021 -1.618 1.00 93.69 83 GLU A N 1
ATOM 690 C CA . GLU A 1 83 ? -9.713 9.847 -2.546 1.00 93.69 83 GLU A CA 1
ATOM 691 C C . GLU A 1 83 ? -9.919 11.088 -3.423 1.00 93.69 83 GLU A C 1
ATOM 693 O O . GLU A 1 83 ? -10.380 10.976 -4.553 1.00 93.69 83 GLU A O 1
ATOM 698 N N . SER A 1 84 ? -9.596 12.279 -2.906 1.00 91.56 84 SER A N 1
ATOM 699 C CA . SER A 1 84 ? -9.981 13.547 -3.535 1.00 91.56 84 SER A CA 1
ATOM 700 C C . SER A 1 84 ? -8.956 14.657 -3.294 1.00 91.56 84 SER A C 1
ATOM 702 O O . SER A 1 84 ? -9.274 15.716 -2.743 1.00 91.56 84 SER A O 1
ATOM 704 N N . ASN A 1 85 ? -7.701 14.415 -3.664 1.00 88.19 85 ASN A N 1
ATOM 705 C CA . ASN A 1 85 ? -6.618 15.327 -3.320 1.00 88.19 85 ASN A CA 1
ATOM 706 C C . ASN A 1 85 ? -6.572 16.528 -4.276 1.00 88.19 85 ASN A C 1
ATOM 708 O O . ASN A 1 85 ? -6.216 16.400 -5.450 1.00 88.19 85 ASN A O 1
ATOM 712 N N . GLU A 1 86 ? -6.887 17.722 -3.770 1.00 85.56 86 GLU A N 1
ATOM 713 C CA . GLU A 1 86 ? -6.917 18.957 -4.568 1.00 85.56 86 GLU A CA 1
ATOM 714 C C . GLU A 1 86 ? -5.574 19.286 -5.235 1.00 85.56 86 GLU A C 1
ATOM 716 O O . GLU A 1 86 ? -5.553 19.822 -6.344 1.00 85.56 86 GLU A O 1
ATOM 721 N N . SER A 1 87 ? -4.452 18.914 -4.609 1.00 83.25 87 SER A N 1
ATOM 722 C CA . SER A 1 87 ? -3.111 19.159 -5.164 1.00 83.25 87 SER A CA 1
ATOM 723 C C . SER A 1 87 ? -2.864 18.368 -6.451 1.00 83.25 87 SER A C 1
ATOM 725 O O . SER A 1 87 ? -2.019 18.751 -7.258 1.00 83.25 87 SER A O 1
ATOM 727 N N . PHE A 1 88 ? -3.637 17.301 -6.667 1.00 82.12 88 PHE A N 1
ATOM 728 C CA . PHE A 1 88 ? -3.587 16.441 -7.847 1.00 82.12 88 PHE A CA 1
ATOM 729 C C . PHE A 1 88 ? -4.860 16.576 -8.694 1.00 82.12 88 PHE A C 1
ATOM 731 O O . PHE A 1 88 ? -5.271 15.645 -9.376 1.00 82.12 88 PHE A O 1
ATOM 738 N N . GLY A 1 89 ? -5.514 17.743 -8.658 1.00 84.81 89 GLY A N 1
ATOM 739 C CA . GLY A 1 89 ? -6.708 18.007 -9.466 1.00 84.81 89 GLY A CA 1
ATOM 740 C C . GLY A 1 89 ? -7.984 17.350 -8.935 1.00 84.81 89 GLY A C 1
ATOM 741 O O . GLY A 1 89 ? -8.956 17.233 -9.675 1.00 84.81 89 GLY A O 1
ATOM 742 N N . GLY A 1 90 ? -7.990 16.933 -7.666 1.00 89.56 90 GLY A N 1
ATOM 743 C CA . GLY A 1 90 ? -9.145 16.327 -7.006 1.00 89.56 90 GLY A CA 1
ATOM 744 C C . GLY A 1 90 ? -9.336 14.842 -7.307 1.00 89.56 90 GLY A C 1
ATOM 745 O O . GLY A 1 90 ? -10.374 14.302 -6.938 1.00 89.56 90 GLY A O 1
ATOM 746 N N . CYS A 1 91 ? -8.369 14.191 -7.963 1.00 92.31 91 CYS A N 1
ATOM 747 C CA . CYS A 1 91 ? -8.395 12.747 -8.178 1.00 92.31 91 CYS A CA 1
ATOM 748 C C . CYS A 1 91 ? -7.876 11.974 -6.957 1.00 92.31 91 CYS A C 1
ATOM 750 O O . CYS A 1 91 ? -7.220 12.527 -6.062 1.00 92.31 91 CYS A O 1
ATOM 752 N N . SER A 1 92 ? -8.173 10.679 -6.937 1.00 95.50 92 SER A N 1
ATOM 753 C CA . SER A 1 92 ? -7.613 9.751 -5.964 1.00 95.50 92 SER A CA 1
ATOM 754 C C . SER A 1 92 ? -6.130 9.484 -6.234 1.00 95.50 92 SER A C 1
ATOM 756 O O . SER A 1 92 ? -5.637 9.607 -7.358 1.00 95.50 92 SER A O 1
ATOM 758 N N . GLN A 1 93 ? -5.396 9.048 -5.211 1.00 94.19 93 GLN A N 1
ATOM 759 C CA . GLN A 1 93 ? -3.994 8.651 -5.359 1.00 94.19 93 GLN A CA 1
ATOM 760 C C . GLN A 1 93 ? -3.820 7.501 -6.350 1.00 94.19 93 GLN A C 1
ATOM 762 O O . GLN A 1 93 ? -2.821 7.471 -7.064 1.00 94.19 93 GLN A O 1
ATOM 767 N N . LEU A 1 94 ? -4.783 6.576 -6.424 1.00 96.75 94 LEU A N 1
ATOM 768 C CA . LEU A 1 94 ? -4.737 5.485 -7.393 1.00 96.75 94 LEU A CA 1
ATOM 769 C C . LEU A 1 94 ? -4.913 6.008 -8.820 1.00 96.75 94 LEU A C 1
ATOM 771 O O . LEU A 1 94 ? -4.131 5.639 -9.688 1.00 96.75 94 LEU A O 1
ATOM 775 N N . GLU A 1 95 ? -5.879 6.895 -9.067 1.00 96.81 95 GLU A N 1
ATOM 776 C CA . GLU A 1 95 ? -6.052 7.520 -10.386 1.00 96.81 95 GLU A CA 1
ATOM 777 C C . GLU A 1 95 ? -4.798 8.287 -10.806 1.00 96.81 95 GLU A C 1
ATOM 779 O O . GLU A 1 95 ? -4.307 8.096 -11.920 1.00 96.81 95 GLU A O 1
ATOM 784 N N . TRP A 1 96 ? -4.224 9.081 -9.898 1.00 96.50 96 TRP A N 1
ATOM 785 C CA . TRP A 1 96 ? -2.969 9.781 -10.155 1.00 96.50 96 TRP A CA 1
ATOM 786 C C . TRP A 1 96 ? -1.822 8.813 -10.480 1.00 96.50 96 TRP A C 1
ATOM 788 O O . TRP A 1 96 ? -1.049 9.040 -11.414 1.00 96.50 96 TRP A O 1
ATOM 798 N N . TYR A 1 97 ? -1.729 7.703 -9.747 1.00 97.62 97 TYR A N 1
ATOM 799 C CA . TYR A 1 97 ? -0.715 6.681 -9.976 1.00 97.62 97 TYR A CA 1
ATOM 800 C C . TYR A 1 97 ? -0.877 5.988 -11.338 1.00 97.62 97 TYR A C 1
ATOM 802 O O . TYR A 1 97 ? 0.110 5.792 -12.048 1.00 97.62 97 TYR A O 1
ATOM 810 N N . LEU A 1 98 ? -2.111 5.663 -11.741 1.00 98.00 98 LEU A N 1
ATOM 811 C CA . LEU A 1 98 ? -2.402 5.071 -13.051 1.00 98.00 98 LEU A CA 1
ATOM 812 C C . LEU A 1 98 ? -2.079 6.037 -14.198 1.00 98.00 98 LEU A C 1
ATOM 814 O O . LEU A 1 98 ? -1.537 5.613 -15.216 1.00 98.00 98 LEU A O 1
ATOM 818 N N . GLU A 1 99 ? -2.330 7.337 -14.037 1.00 97.12 99 GLU A N 1
ATOM 819 C CA . GLU A 1 99 ? -1.882 8.340 -15.012 1.00 97.12 99 GLU A CA 1
ATOM 820 C C . GLU A 1 99 ? -0.350 8.384 -15.119 1.00 97.12 99 GLU A C 1
ATOM 822 O O . GLU A 1 99 ? 0.197 8.389 -16.224 1.00 97.12 99 GLU A O 1
ATOM 827 N N . ALA A 1 100 ? 0.367 8.308 -13.991 1.00 97.62 100 ALA A N 1
ATOM 828 C CA . ALA A 1 100 ? 1.826 8.207 -14.002 1.00 97.62 100 ALA A CA 1
ATOM 829 C C . ALA A 1 100 ? 2.321 6.924 -14.699 1.00 97.62 100 ALA A C 1
ATOM 831 O O . ALA A 1 100 ? 3.344 6.951 -15.383 1.00 97.62 100 ALA A O 1
ATOM 832 N N . MET A 1 101 ? 1.606 5.802 -14.562 1.00 98.56 101 MET A N 1
ATOM 833 C CA . MET A 1 101 ? 1.896 4.562 -15.297 1.00 98.56 101 MET A CA 1
ATOM 834 C C . MET A 1 101 ? 1.721 4.747 -16.805 1.00 98.56 101 MET A C 1
ATOM 836 O O . MET A 1 101 ? 2.607 4.379 -17.582 1.00 98.56 101 MET A O 1
ATOM 840 N N . ARG A 1 102 ? 0.610 5.360 -17.222 1.00 98.19 102 ARG A N 1
ATOM 841 C CA . ARG A 1 102 ? 0.309 5.623 -18.634 1.00 98.19 102 ARG A CA 1
ATOM 842 C C . ARG A 1 102 ? 1.330 6.568 -19.270 1.00 98.19 102 ARG A C 1
ATOM 844 O O . ARG A 1 102 ? 1.737 6.315 -20.401 1.00 98.19 102 ARG A O 1
ATOM 851 N N . GLU A 1 103 ? 1.814 7.577 -18.536 1.00 97.75 103 GLU A N 1
ATOM 852 C CA . GLU A 1 103 ? 2.863 8.517 -18.979 1.00 97.75 103 GLU A CA 1
ATOM 853 C C . GLU A 1 103 ? 4.114 7.798 -19.508 1.00 97.75 103 GLU A C 1
ATOM 855 O O . GLU A 1 103 ? 4.703 8.215 -20.507 1.00 97.75 103 GLU A O 1
ATOM 860 N N . VAL A 1 104 ? 4.504 6.694 -18.868 1.00 97.69 104 VAL A N 1
ATOM 861 C CA . VAL A 1 104 ? 5.691 5.915 -19.246 1.00 97.69 104 VAL A CA 1
ATOM 862 C C . VAL A 1 104 ? 5.364 4.681 -20.086 1.00 97.69 104 VAL A C 1
ATOM 864 O O . VAL A 1 104 ? 6.270 3.950 -20.490 1.00 97.69 104 VAL A O 1
ATOM 867 N N . GLY A 1 105 ? 4.085 4.426 -20.367 1.00 97.81 105 GLY A N 1
ATOM 868 C CA . GLY A 1 105 ? 3.626 3.218 -21.049 1.00 97.81 105 GLY A CA 1
ATOM 869 C C . GLY A 1 105 ? 3.811 1.946 -20.217 1.00 97.81 105 GLY A C 1
ATOM 870 O O . GLY A 1 105 ? 4.137 0.899 -20.779 1.00 97.81 105 GLY A O 1
ATOM 871 N N . ALA A 1 106 ? 3.676 2.038 -18.891 1.00 98.00 106 ALA A N 1
ATOM 872 C CA . ALA A 1 106 ? 3.508 0.870 -18.034 1.00 98.00 106 ALA A CA 1
ATOM 873 C C . ALA A 1 106 ? 2.082 0.323 -18.192 1.00 98.00 106 ALA A C 1
ATOM 875 O O . ALA A 1 106 ? 1.115 1.080 -18.223 1.00 98.00 106 ALA A O 1
ATOM 876 N N . GLU A 1 107 ? 1.960 -0.996 -18.298 1.00 96.25 107 GLU A N 1
ATOM 877 C CA . GLU A 1 107 ? 0.673 -1.682 -18.409 1.00 96.25 107 GLU A CA 1
ATOM 878 C C . GLU A 1 107 ? -0.179 -1.531 -17.139 1.00 96.25 107 GLU A C 1
ATOM 880 O O . GLU A 1 107 ? 0.310 -1.733 -16.033 1.00 96.25 107 GLU A O 1
ATOM 885 N N . THR A 1 108 ? -1.454 -1.169 -17.296 1.00 97.19 108 THR A N 1
ATOM 886 C CA . THR A 1 108 ? -2.416 -0.973 -16.193 1.00 97.19 108 THR A CA 1
ATOM 887 C C . THR A 1 108 ? -3.504 -2.044 -16.148 1.00 97.19 108 THR A C 1
ATOM 889 O O . THR A 1 108 ? -4.308 -2.057 -15.218 1.00 97.19 108 THR A O 1
ATOM 892 N N . CYS A 1 109 ? -3.536 -2.959 -17.120 1.00 93.31 109 CYS A N 1
ATOM 893 C CA . CYS A 1 109 ? -4.677 -3.847 -17.319 1.00 93.31 109 CYS A CA 1
ATOM 894 C C . CYS A 1 109 ? -4.952 -4.749 -16.111 1.00 93.31 109 CYS A C 1
ATOM 896 O O . CYS A 1 109 ? -6.112 -4.945 -15.775 1.00 93.31 109 CYS A O 1
ATOM 898 N N . GLU A 1 110 ? -3.920 -5.262 -15.429 1.00 92.12 110 GLU A N 1
ATOM 899 C CA . GLU A 1 110 ? -4.094 -6.175 -14.291 1.00 92.12 110 GLU A CA 1
ATOM 900 C C . GLU A 1 110 ? -4.842 -5.491 -13.135 1.00 92.12 110 GLU A C 1
ATOM 902 O O . GLU A 1 110 ? -5.810 -6.034 -12.597 1.00 92.12 110 GLU A O 1
ATOM 907 N N . ILE A 1 111 ? -4.429 -4.271 -12.775 1.00 94.81 111 ILE A N 1
ATOM 908 C CA . ILE A 1 111 ? -5.067 -3.502 -11.702 1.00 94.81 111 ILE A CA 1
ATOM 909 C C . ILE A 1 111 ? -6.437 -2.968 -12.134 1.00 94.81 111 ILE A C 1
ATOM 911 O O . ILE A 1 111 ? -7.374 -2.990 -11.343 1.00 94.81 111 ILE A O 1
ATOM 915 N N . GLU A 1 112 ? -6.610 -2.556 -13.389 1.00 95.00 112 GLU A N 1
ATOM 916 C CA . GLU A 1 112 ? -7.914 -2.120 -13.908 1.00 95.00 112 GLU A CA 1
ATOM 917 C C . GLU A 1 112 ? -8.928 -3.271 -13.928 1.00 95.00 112 GLU A C 1
ATOM 919 O O . GLU A 1 112 ? -10.048 -3.103 -13.444 1.00 95.00 112 GLU A O 1
ATOM 924 N N . CYS A 1 113 ? -8.517 -4.464 -14.369 1.00 91.81 113 CYS A N 1
ATOM 925 C CA . CYS A 1 113 ? -9.338 -5.672 -14.292 1.00 91.81 113 CYS A CA 1
ATOM 926 C C . CYS A 1 113 ? -9.710 -5.989 -12.838 1.00 91.81 113 CYS A C 1
ATOM 928 O O . CYS A 1 113 ? -10.864 -6.328 -12.560 1.00 91.81 113 CYS A O 1
ATOM 930 N N . LEU A 1 114 ? -8.767 -5.837 -11.893 1.00 92.38 114 LEU A N 1
ATOM 931 C CA . LEU A 1 114 ? -9.056 -5.988 -10.464 1.00 92.38 114 LEU A CA 1
ATOM 932 C C . LEU A 1 114 ? -10.167 -5.040 -10.013 1.00 92.38 114 LEU A C 1
ATOM 934 O O . LEU A 1 114 ? -11.115 -5.474 -9.357 1.00 92.38 114 LEU A O 1
ATOM 938 N N . LEU A 1 115 ? -10.064 -3.761 -10.366 1.00 93.56 115 LEU A N 1
ATOM 939 C CA . LEU A 1 115 ? -11.042 -2.747 -9.980 1.00 93.56 115 LEU A CA 1
ATOM 940 C C . LEU A 1 115 ? -12.425 -3.026 -10.577 1.00 93.56 115 LEU A C 1
ATOM 942 O O . LEU A 1 115 ? -13.426 -2.903 -9.867 1.00 93.56 115 LEU A O 1
ATOM 946 N N . GLU A 1 116 ? -12.499 -3.443 -11.842 1.00 92.38 116 GLU A N 1
ATOM 947 C CA . GLU A 1 116 ? -13.758 -3.833 -12.486 1.00 92.38 116 GLU A CA 1
ATOM 948 C C . GLU A 1 116 ? -14.407 -5.027 -11.784 1.00 92.38 116 GLU A C 1
ATOM 950 O O . GLU A 1 116 ? -15.590 -4.995 -11.442 1.00 92.38 116 GLU A O 1
ATOM 955 N N . TYR A 1 117 ? -13.625 -6.055 -11.471 1.00 90.56 117 TYR A N 1
ATOM 956 C CA . TYR A 1 117 ? -14.133 -7.234 -10.781 1.00 90.56 117 TYR A CA 1
ATOM 957 C C . TYR A 1 117 ? -14.573 -6.929 -9.345 1.00 90.56 117 TYR A C 1
ATOM 959 O O . TYR A 1 117 ? -15.630 -7.384 -8.905 1.00 90.56 117 TYR A O 1
ATOM 967 N N . VAL A 1 118 ? -13.816 -6.110 -8.609 1.00 90.69 118 VAL A N 1
ATOM 968 C CA . VAL A 1 118 ? -14.213 -5.641 -7.273 1.00 90.69 118 VAL A CA 1
ATOM 969 C C . VAL A 1 118 ? -15.503 -4.826 -7.355 1.00 90.69 118 VAL A C 1
ATOM 971 O O . VAL A 1 118 ? -16.384 -4.981 -6.503 1.00 90.69 118 VAL A O 1
ATOM 974 N N . ARG A 1 119 ? -15.662 -3.983 -8.382 1.00 90.69 119 ARG A N 1
ATOM 975 C CA . ARG A 1 119 ? -16.889 -3.211 -8.608 1.00 90.69 119 ARG A CA 1
ATOM 976 C C . ARG A 1 119 ? -18.090 -4.133 -8.803 1.00 90.69 119 ARG A C 1
ATOM 978 O O . ARG A 1 119 ? -19.096 -3.918 -8.118 1.00 90.69 119 ARG A O 1
ATOM 985 N N . ASP A 1 120 ? -17.956 -5.133 -9.667 1.00 89.69 120 ASP A N 1
ATOM 986 C CA . ASP A 1 120 ? -19.064 -5.957 -10.156 1.00 89.69 120 ASP A CA 1
ATOM 987 C C . ASP A 1 120 ? -19.419 -7.103 -9.191 1.00 89.69 120 ASP A C 1
ATOM 989 O O . ASP A 1 120 ? -20.596 -7.382 -8.963 1.00 89.69 120 ASP A O 1
ATOM 993 N N . PHE A 1 121 ? -18.418 -7.723 -8.558 1.00 86.62 121 PHE A N 1
ATOM 994 C CA . PHE A 1 121 ? -18.594 -8.921 -7.726 1.00 86.62 121 PHE A CA 1
ATOM 995 C C . PHE A 1 121 ? -18.358 -8.699 -6.233 1.00 86.62 121 PHE A C 1
ATOM 997 O O . PHE A 1 121 ? -18.597 -9.615 -5.445 1.00 86.62 121 PHE A O 1
ATOM 1004 N N . LYS A 1 122 ? -17.878 -7.514 -5.823 1.00 84.19 122 LYS A N 1
ATOM 1005 C CA . LYS A 1 122 ? -17.527 -7.206 -4.420 1.00 84.19 122 LYS A CA 1
ATOM 1006 C C . LYS A 1 122 ? -16.573 -8.245 -3.813 1.00 84.19 122 LYS A C 1
ATOM 1008 O O . LYS A 1 122 ? -16.651 -8.573 -2.633 1.00 84.19 122 LYS A O 1
ATOM 1013 N N . ASN A 1 123 ? -15.684 -8.777 -4.646 1.00 77.81 123 ASN A N 1
ATOM 1014 C CA . ASN A 1 123 ? -14.723 -9.827 -4.330 1.00 77.81 123 ASN A CA 1
ATOM 1015 C C . ASN A 1 123 ? -13.423 -9.548 -5.109 1.00 77.81 123 ASN A C 1
ATOM 1017 O O . ASN A 1 123 ? -13.427 -8.743 -6.030 1.00 77.81 123 ASN A O 1
ATOM 1021 N N . TYR A 1 124 ? -12.324 -10.202 -4.747 1.00 72.50 124 TYR A N 1
ATOM 1022 C CA . TYR A 1 124 ? -11.006 -10.074 -5.373 1.00 72.50 124 TYR A CA 1
ATOM 1023 C C . TYR A 1 124 ? -10.349 -11.432 -5.705 1.00 72.50 124 TYR A C 1
ATOM 1025 O O . TYR A 1 124 ? -9.325 -11.460 -6.382 1.00 72.50 124 TYR A O 1
ATOM 1033 N N . HIS A 1 125 ? -10.912 -12.562 -5.247 1.00 69.25 125 HIS A N 1
ATOM 1034 C CA . HIS A 1 125 ? -10.230 -13.866 -5.256 1.00 69.25 125 HIS A CA 1
ATOM 1035 C C . HIS A 1 125 ? -9.782 -14.341 -6.645 1.00 69.25 125 HIS A C 1
ATOM 1037 O O . HIS A 1 125 ? -8.670 -14.843 -6.773 1.00 69.25 125 HIS A O 1
ATOM 1043 N N . VAL A 1 126 ? -10.607 -14.143 -7.675 1.00 62.84 126 VAL A N 1
ATOM 1044 C CA . VAL A 1 126 ? -10.355 -14.669 -9.029 1.00 62.84 126 VAL A CA 1
ATOM 1045 C C . VAL A 1 126 ? -9.157 -14.000 -9.710 1.00 62.84 126 VAL A C 1
ATOM 1047 O O . VAL A 1 126 ? -8.457 -14.649 -10.473 1.00 62.84 126 VAL A O 1
ATOM 1050 N N . ILE A 1 127 ? -8.869 -12.733 -9.406 1.00 60.97 127 ILE A N 1
ATOM 1051 C CA . ILE A 1 127 ? -7.812 -11.976 -10.104 1.00 60.97 127 ILE A CA 1
ATOM 1052 C C . ILE A 1 127 ? -6.438 -12.189 -9.475 1.00 60.97 127 ILE A C 1
ATOM 1054 O O . ILE A 1 127 ? -5.410 -12.022 -10.120 1.00 60.97 127 ILE A O 1
ATOM 1058 N N . THR A 1 128 ? -6.398 -12.647 -8.225 1.00 64.62 128 THR A N 1
ATOM 1059 C CA . THR A 1 128 ? -5.127 -12.909 -7.543 1.00 64.62 128 THR A CA 1
ATOM 1060 C C . THR A 1 128 ? -4.392 -14.155 -8.032 1.00 64.62 128 THR A C 1
ATOM 1062 O O . THR A 1 128 ? -3.262 -14.379 -7.607 1.00 64.62 128 THR A O 1
ATOM 1065 N N . ASP A 1 129 ? -5.003 -14.986 -8.881 1.00 65.62 129 ASP A N 1
ATOM 1066 C CA . ASP A 1 129 ? -4.375 -16.214 -9.379 1.00 65.62 129 ASP A CA 1
ATOM 1067 C C . ASP A 1 129 ? -3.320 -15.967 -10.466 1.00 65.62 129 ASP A C 1
ATOM 1069 O O . ASP A 1 129 ? -2.400 -16.773 -10.586 1.00 65.62 129 ASP A O 1
ATOM 1073 N N . GLU A 1 130 ? -3.409 -14.852 -11.195 1.00 71.75 130 GLU A N 1
ATOM 1074 C CA . GLU A 1 130 ? -2.463 -14.496 -12.266 1.00 71.75 130 GLU A CA 1
ATOM 1075 C C . GLU A 1 130 ? -1.289 -13.632 -11.773 1.00 71.75 130 GLU A C 1
ATOM 1077 O O . GLU A 1 130 ? -0.263 -13.533 -12.444 1.00 71.75 130 GLU A O 1
ATOM 1082 N N . LEU A 1 131 ? -1.406 -13.057 -10.571 1.00 83.62 131 LEU A N 1
ATOM 1083 C CA . LEU A 1 131 ? -0.354 -12.252 -9.953 1.00 83.62 131 LEU A CA 1
ATOM 1084 C C . LEU A 1 131 ? 0.810 -13.120 -9.468 1.00 83.62 131 LEU A C 1
ATOM 1086 O O . LEU A 1 131 ? 0.642 -14.286 -9.098 1.00 83.62 131 LEU A O 1
ATOM 1090 N N . ASP A 1 132 ? 2.000 -12.520 -9.386 1.00 85.44 132 ASP A N 1
ATOM 1091 C CA . ASP A 1 132 ? 3.146 -13.200 -8.795 1.00 85.44 132 ASP A CA 1
ATOM 1092 C C . ASP A 1 132 ? 2.865 -13.611 -7.339 1.00 85.44 132 ASP A C 1
ATOM 1094 O O . ASP A 1 132 ? 2.103 -12.974 -6.602 1.00 85.44 132 ASP A O 1
ATOM 1098 N N . 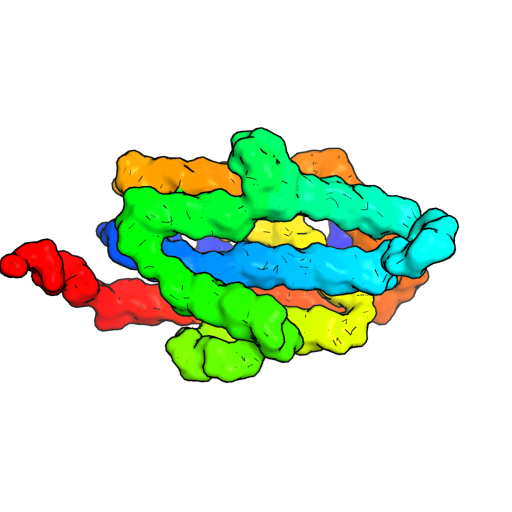LEU A 1 133 ? 3.499 -14.708 -6.920 1.00 88.62 133 LEU A N 1
ATOM 1099 C CA . LEU A 1 133 ? 3.229 -15.333 -5.628 1.00 88.62 133 LEU A CA 1
ATOM 1100 C C . LEU A 1 133 ? 3.421 -14.364 -4.453 1.00 88.62 133 LEU A C 1
ATOM 1102 O O . LEU A 1 133 ? 2.663 -14.431 -3.483 1.00 88.62 133 LEU A O 1
ATOM 1106 N N . THR A 1 134 ? 4.414 -13.475 -4.529 1.00 91.88 134 THR A N 1
ATOM 1107 C CA . THR A 1 134 ? 4.738 -12.563 -3.427 1.00 91.88 134 THR A CA 1
ATOM 1108 C C . THR A 1 134 ? 3.677 -11.480 -3.278 1.00 91.88 134 THR A C 1
ATOM 1110 O O . THR A 1 134 ? 3.181 -11.256 -2.170 1.00 91.88 134 THR A O 1
ATOM 1113 N N . LEU A 1 135 ? 3.231 -10.893 -4.392 1.00 90.62 135 LEU A N 1
ATOM 1114 C CA . LEU A 1 135 ? 2.141 -9.929 -4.410 1.00 90.62 135 LEU A CA 1
ATOM 1115 C C . LEU A 1 135 ? 0.826 -10.577 -3.967 1.00 90.62 135 LEU A C 1
ATOM 1117 O O . LEU A 1 135 ? 0.122 -10.032 -3.118 1.00 90.62 135 LEU A O 1
ATOM 1121 N N . LYS A 1 136 ? 0.524 -11.787 -4.449 1.00 90.62 136 LYS A N 1
ATOM 1122 C CA . LYS A 1 136 ? -0.655 -12.548 -4.013 1.00 90.62 136 LYS A CA 1
ATOM 1123 C C . LYS A 1 136 ? -0.671 -12.764 -2.500 1.00 90.62 136 LYS A C 1
ATOM 1125 O O . LYS A 1 136 ? -1.696 -12.548 -1.852 1.00 90.62 136 LYS A O 1
ATOM 1130 N N . GLN A 1 137 ? 0.456 -13.185 -1.927 1.00 91.69 137 GLN A N 1
ATOM 1131 C CA . GLN A 1 137 ? 0.581 -13.393 -0.485 1.00 91.69 137 GLN A CA 1
ATOM 1132 C C . GLN A 1 137 ? 0.413 -12.083 0.291 1.00 91.69 137 GLN A C 1
ATOM 1134 O O . GLN A 1 137 ? -0.270 -12.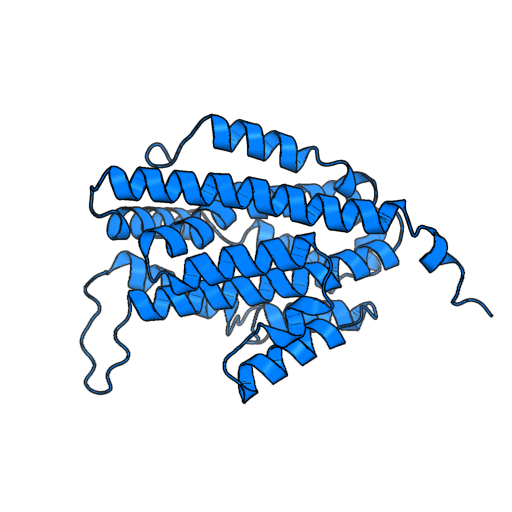081 1.318 1.00 91.69 137 GLN A O 1
ATOM 1139 N N . TYR A 1 138 ? 0.976 -10.979 -0.212 1.00 92.69 138 TYR A N 1
ATOM 1140 C CA . TYR A 1 138 ? 0.800 -9.642 0.357 1.00 92.69 138 TYR A CA 1
ATOM 1141 C C . TYR A 1 138 ? -0.677 -9.241 0.415 1.00 92.69 138 TYR A C 1
ATOM 1143 O O . TYR A 1 138 ? -1.205 -8.954 1.493 1.00 92.69 138 TYR A O 1
ATOM 1151 N N . LEU A 1 139 ? -1.365 -9.302 -0.729 1.00 92.12 139 LEU A N 1
ATOM 1152 C CA . LEU A 1 139 ? -2.776 -8.937 -0.844 1.00 92.12 139 LEU A CA 1
ATOM 1153 C C . LEU A 1 139 ? -3.663 -9.824 0.027 1.00 92.12 139 LEU A C 1
ATOM 1155 O O . LEU A 1 139 ? -4.510 -9.319 0.759 1.00 92.12 139 LEU A O 1
ATOM 1159 N N . HIS A 1 140 ? -3.444 -11.140 0.005 1.00 90.81 140 HIS A N 1
ATOM 1160 C CA . HIS A 1 140 ? -4.231 -12.067 0.811 1.00 90.81 140 HIS A CA 1
ATOM 1161 C C . HIS A 1 140 ? -4.064 -11.803 2.313 1.00 90.81 140 HIS A C 1
ATOM 1163 O O . HIS A 1 140 ? -5.048 -11.776 3.051 1.00 90.81 140 HIS A O 1
ATOM 1169 N N . TRP A 1 141 ? -2.834 -11.565 2.775 1.00 94.25 141 TRP A N 1
ATOM 1170 C CA . TRP A 1 141 ? -2.579 -11.228 4.173 1.00 94.25 141 TRP A CA 1
ATOM 1171 C C . TRP A 1 141 ? -3.274 -9.925 4.587 1.00 94.25 141 TRP A C 1
ATOM 1173 O O . TRP A 1 141 ? -3.982 -9.906 5.597 1.00 94.25 141 TRP A O 1
ATOM 1183 N N . GLN A 1 142 ? -3.123 -8.858 3.799 1.00 93.75 142 GLN A N 1
ATOM 1184 C CA . GLN A 1 142 ? -3.710 -7.557 4.114 1.00 93.75 142 GLN A CA 1
ATOM 1185 C C . GLN A 1 142 ? -5.244 -7.598 4.086 1.00 93.75 142 GLN A C 1
ATOM 1187 O O . GLN A 1 142 ? -5.899 -7.031 4.959 1.00 93.75 142 GLN A O 1
ATOM 1192 N N . LEU A 1 143 ? -5.838 -8.320 3.136 1.00 91.62 143 LEU A N 1
ATOM 1193 C CA . LEU A 1 143 ? -7.292 -8.450 3.038 1.00 91.62 143 LEU A CA 1
ATOM 1194 C C . LEU A 1 143 ? -7.869 -9.352 4.135 1.00 91.62 143 LEU A C 1
ATOM 1196 O O . LEU A 1 143 ? -8.949 -9.067 4.646 1.00 91.62 143 LEU A O 1
ATOM 1200 N N . ASN A 1 144 ? -7.139 -10.377 4.583 1.00 92.50 144 ASN A N 1
ATOM 1201 C CA . ASN A 1 144 ? -7.518 -11.135 5.778 1.00 92.50 144 ASN A CA 1
ATOM 1202 C C . ASN A 1 144 ? -7.485 -10.265 7.043 1.00 92.50 144 ASN A C 1
ATOM 1204 O O . ASN A 1 144 ? -8.359 -10.405 7.898 1.00 92.50 144 ASN A O 1
ATOM 1208 N N . LEU A 1 145 ? -6.514 -9.351 7.152 1.00 94.88 145 LEU A N 1
ATOM 1209 C CA . LEU A 1 145 ? -6.459 -8.375 8.242 1.00 94.88 145 LEU A CA 1
ATOM 1210 C C . LEU A 1 145 ? -7.668 -7.430 8.211 1.00 94.88 145 LEU A C 1
ATOM 1212 O O . LEU A 1 145 ? -8.290 -7.198 9.242 1.00 94.88 145 LEU A O 1
ATOM 1216 N N . VAL A 1 146 ? -8.027 -6.922 7.029 1.00 93.50 146 VAL A N 1
ATOM 1217 C CA . VAL A 1 146 ? -9.229 -6.096 6.829 1.00 93.50 146 VAL A CA 1
ATOM 1218 C C . VAL A 1 146 ? -10.495 -6.861 7.223 1.00 93.50 146 VAL A C 1
ATOM 1220 O O . VAL A 1 146 ? -11.323 -6.344 7.972 1.00 93.50 146 VAL A O 1
ATOM 1223 N N . ASN A 1 147 ? -10.619 -8.113 6.782 1.00 91.62 147 ASN A N 1
ATOM 1224 C CA . ASN A 1 147 ? -11.782 -8.956 7.049 1.00 91.62 147 ASN A CA 1
ATOM 1225 C C . ASN A 1 147 ? -11.936 -9.347 8.526 1.00 91.62 147 ASN A C 1
ATOM 1227 O O . ASN A 1 147 ? -13.031 -9.740 8.925 1.00 91.62 147 ASN A O 1
ATOM 1231 N N . SER A 1 148 ? -10.886 -9.236 9.351 1.00 93.00 148 SER A N 1
ATOM 1232 C CA . SER A 1 148 ? -11.024 -9.474 10.793 1.00 93.00 148 SER A CA 1
ATOM 1233 C C . SER A 1 148 ? -11.862 -8.394 11.488 1.00 93.00 148 SER A C 1
ATOM 1235 O O . SER A 1 148 ? -12.399 -8.638 12.568 1.00 93.00 148 SER A O 1
ATOM 1237 N N . GLY A 1 149 ? -11.990 -7.205 10.879 1.00 93.19 149 GLY A N 1
ATOM 1238 C CA . GLY A 1 149 ? -12.748 -6.072 11.419 1.00 93.19 149 GLY A CA 1
ATOM 1239 C C . GLY A 1 149 ? -12.114 -5.428 12.658 1.00 93.19 149 GLY A C 1
ATOM 1240 O O . GLY A 1 149 ? -12.719 -4.573 13.306 1.00 93.19 149 GLY A O 1
ATOM 1241 N N . GLU A 1 150 ? -10.893 -5.823 13.021 1.00 96.06 150 GLU A N 1
ATOM 1242 C CA . GLU A 1 150 ? -10.221 -5.340 14.223 1.00 96.06 150 GLU A CA 1
ATOM 1243 C C . GLU A 1 150 ? -9.580 -3.970 13.974 1.00 96.06 150 GLU A C 1
ATOM 1245 O O . GLU A 1 150 ? -8.434 -3.862 13.536 1.00 96.06 150 GLU A O 1
ATOM 1250 N N . ALA A 1 151 ? -10.325 -2.907 14.290 1.00 96.50 151 ALA A N 1
ATOM 1251 C CA . ALA A 1 151 ? -9.948 -1.521 14.001 1.00 96.50 151 ALA A CA 1
ATOM 1252 C C . ALA A 1 151 ? -8.522 -1.146 14.441 1.00 96.50 151 ALA A C 1
ATOM 1254 O O . ALA A 1 151 ? -7.816 -0.468 13.701 1.00 96.50 151 ALA A O 1
ATOM 1255 N N . HIS A 1 152 ? -8.064 -1.592 15.619 1.00 97.31 152 HIS A N 1
ATOM 1256 C CA . HIS A 1 152 ? -6.710 -1.292 16.103 1.00 97.31 152 HIS A CA 1
ATOM 1257 C C . HIS A 1 152 ? -5.624 -1.960 15.251 1.00 97.31 152 HIS A C 1
ATOM 1259 O O . HIS A 1 152 ? -4.589 -1.346 15.024 1.00 97.31 152 HIS A O 1
ATOM 1265 N N . LYS A 1 153 ? -5.868 -3.164 14.720 1.00 97.62 153 LYS A N 1
ATOM 1266 C CA . LYS A 1 153 ? -4.938 -3.857 13.817 1.00 97.62 153 LYS A CA 1
ATOM 1267 C C . LYS A 1 153 ? -4.903 -3.216 12.431 1.00 97.62 153 LYS A C 1
ATOM 1269 O O . LYS A 1 153 ? -3.819 -2.992 11.899 1.00 97.62 153 LYS A O 1
ATOM 1274 N N . ILE A 1 154 ? -6.067 -2.871 11.876 1.00 97.50 154 ILE A N 1
ATOM 1275 C CA . ILE A 1 154 ? -6.175 -2.166 10.586 1.00 97.50 154 ILE A CA 1
ATOM 1276 C C . ILE A 1 154 ? -5.473 -0.805 10.676 1.00 97.50 154 ILE A C 1
ATOM 1278 O O . ILE A 1 154 ? -4.629 -0.478 9.842 1.00 97.50 154 ILE A O 1
ATOM 1282 N N . ALA A 1 155 ? -5.755 -0.043 11.738 1.00 96.25 155 ALA A N 1
ATOM 1283 C CA . ALA A 1 155 ? -5.103 1.232 12.001 1.00 96.25 155 ALA A CA 1
ATOM 1284 C C . ALA A 1 155 ? -3.595 1.076 12.225 1.00 96.25 155 ALA A C 1
ATOM 1286 O O . ALA A 1 155 ? -2.836 1.920 11.762 1.00 96.25 155 ALA A O 1
ATOM 1287 N N . ALA A 1 156 ? -3.139 0.011 12.896 1.00 95.88 156 ALA A N 1
ATOM 1288 C CA . ALA A 1 156 ? -1.713 -0.242 13.088 1.00 95.88 156 ALA A CA 1
ATOM 1289 C C . ALA A 1 156 ? -0.985 -0.419 11.757 1.00 95.88 156 ALA A C 1
ATOM 1291 O O . ALA A 1 156 ? 0.070 0.185 11.577 1.00 95.88 156 ALA A O 1
ATOM 1292 N N . LEU A 1 157 ? -1.552 -1.202 10.831 1.00 95.56 157 LEU A N 1
ATOM 1293 C CA . LEU A 1 157 ? -0.978 -1.362 9.499 1.00 95.56 157 LEU A CA 1
ATOM 1294 C C . LEU A 1 157 ? -0.917 -0.015 8.780 1.00 95.56 157 LEU A C 1
ATOM 1296 O O . LEU A 1 157 ? 0.168 0.403 8.399 1.00 95.56 157 LEU A O 1
ATOM 1300 N N . LEU A 1 158 ? -2.043 0.693 8.675 1.00 93.12 158 LEU A N 1
ATOM 1301 C CA . LEU A 1 158 ? -2.111 1.974 7.971 1.00 93.12 158 LEU A CA 1
ATOM 1302 C C . LEU A 1 158 ? -1.140 3.013 8.566 1.00 93.12 158 LEU A C 1
ATOM 1304 O O . LEU A 1 158 ? -0.371 3.637 7.846 1.00 93.12 158 LEU A O 1
ATOM 1308 N N . ILE A 1 159 ? -1.136 3.185 9.888 1.00 93.50 159 ILE A N 1
ATOM 1309 C CA . ILE A 1 159 ? -0.404 4.266 10.560 1.00 93.50 159 ILE A CA 1
ATOM 1310 C C . ILE A 1 159 ? 1.078 3.934 10.723 1.00 93.50 159 ILE A C 1
ATOM 1312 O O . ILE A 1 159 ? 1.932 4.742 10.362 1.00 93.50 159 ILE A O 1
ATOM 1316 N N . LEU A 1 160 ? 1.417 2.767 11.281 1.00 89.88 160 LEU A N 1
ATOM 1317 C CA . LEU A 1 160 ? 2.815 2.456 11.594 1.00 89.88 160 LEU A CA 1
ATOM 1318 C C . LEU A 1 160 ? 3.628 2.216 10.322 1.00 89.88 160 LEU A C 1
ATOM 1320 O O . LEU A 1 160 ? 4.790 2.619 10.274 1.00 89.88 160 LEU A O 1
ATOM 1324 N N . PHE A 1 161 ? 3.024 1.633 9.281 1.00 86.94 161 PHE A N 1
ATOM 1325 C CA . PHE A 1 161 ? 3.681 1.497 7.983 1.00 86.94 161 PHE A CA 1
ATOM 1326 C C . PHE A 1 161 ? 4.015 2.863 7.379 1.00 86.94 161 PHE A C 1
ATOM 1328 O O . PHE A 1 161 ? 5.163 3.106 6.997 1.00 86.94 161 PHE A O 1
ATOM 1335 N N . ARG A 1 162 ? 3.052 3.787 7.380 1.00 84.44 162 ARG A N 1
ATOM 1336 C CA . ARG A 1 162 ? 3.212 5.127 6.804 1.00 84.44 162 ARG A CA 1
ATOM 1337 C C . ARG A 1 162 ? 4.137 6.032 7.608 1.00 84.44 162 ARG A C 1
ATOM 1339 O O . ARG A 1 162 ? 4.843 6.839 7.023 1.00 84.44 162 ARG A O 1
ATOM 1346 N N . LEU A 1 163 ? 4.191 5.878 8.929 1.00 84.69 163 LEU A N 1
ATOM 1347 C CA . LEU A 1 163 ? 5.117 6.647 9.764 1.00 84.69 163 LEU A CA 1
ATOM 1348 C C . LEU A 1 163 ? 6.549 6.114 9.698 1.00 84.69 163 LEU A C 1
ATOM 1350 O O . LEU A 1 163 ? 7.503 6.886 9.637 1.00 84.69 163 LEU A O 1
ATOM 1354 N N . ARG A 1 164 ? 6.727 4.789 9.754 1.00 81.69 164 ARG A N 1
ATOM 1355 C CA . ARG A 1 164 ? 8.051 4.200 10.010 1.00 81.69 164 ARG A CA 1
ATOM 1356 C C . ARG A 1 164 ? 8.740 3.667 8.763 1.00 81.69 164 ARG A C 1
ATOM 1358 O O . ARG A 1 164 ? 9.971 3.637 8.738 1.00 81.69 164 ARG A O 1
ATOM 1365 N N . ILE A 1 165 ? 7.976 3.220 7.768 1.00 84.19 165 ILE A N 1
ATOM 1366 C CA . ILE A 1 165 ? 8.470 2.320 6.722 1.00 84.19 165 ILE A CA 1
ATOM 1367 C C . ILE A 1 165 ? 8.390 2.984 5.347 1.00 84.19 165 ILE A C 1
ATOM 1369 O O . ILE A 1 165 ? 9.425 3.198 4.717 1.00 84.19 165 ILE A O 1
ATOM 1373 N N . GLN A 1 166 ? 7.188 3.356 4.905 1.00 89.25 166 GLN A N 1
ATOM 1374 C CA . GLN A 1 166 ? 6.939 3.861 3.552 1.00 89.25 166 GLN A CA 1
ATOM 1375 C C . GLN A 1 166 ? 7.823 5.068 3.166 1.00 89.25 166 GLN A C 1
ATOM 1377 O O . GLN A 1 166 ? 8.467 4.997 2.115 1.00 89.25 166 GLN A O 1
ATOM 1382 N N . PRO A 1 167 ? 7.981 6.122 3.998 1.00 90.19 167 PRO A N 1
ATOM 1383 C CA . PRO A 1 167 ? 8.812 7.271 3.637 1.00 90.19 167 PRO A CA 1
ATOM 1384 C C . PRO A 1 167 ? 10.281 6.894 3.441 1.00 90.19 167 PRO A C 1
ATOM 1386 O O . PRO A 1 167 ? 10.956 7.434 2.564 1.00 90.19 167 PRO A O 1
ATOM 1389 N N . LYS A 1 168 ? 10.784 5.935 4.229 1.00 90.94 168 LYS A N 1
ATOM 1390 C CA . LYS A 1 168 ? 12.169 5.461 4.130 1.00 90.94 168 LYS A CA 1
ATOM 1391 C C . LYS A 1 168 ? 12.370 4.615 2.871 1.00 90.94 168 LYS A C 1
ATOM 1393 O O . LYS A 1 168 ? 13.342 4.841 2.161 1.00 90.94 168 LYS A O 1
ATOM 1398 N N . ILE A 1 169 ? 11.436 3.712 2.552 1.00 92.50 169 ILE A N 1
ATOM 1399 C CA . ILE A 1 169 ? 11.472 2.916 1.311 1.00 92.50 169 ILE A CA 1
ATOM 1400 C C . ILE A 1 169 ? 11.478 3.831 0.085 1.00 92.50 169 ILE A C 1
ATOM 1402 O O . ILE A 1 169 ? 12.312 3.673 -0.804 1.00 92.50 169 ILE A O 1
ATOM 1406 N N . TYR A 1 170 ? 10.573 4.810 0.034 1.00 94.38 170 TYR A N 1
ATOM 1407 C CA . TYR A 1 170 ? 10.515 5.739 -1.093 1.00 94.38 170 TYR A CA 1
ATOM 1408 C C . TYR A 1 170 ? 11.747 6.641 -1.148 1.00 94.38 170 TYR A C 1
ATOM 1410 O O . TYR A 1 170 ? 12.243 6.909 -2.239 1.00 94.38 170 TYR A O 1
ATOM 1418 N N . SER A 1 171 ? 12.312 7.033 -0.004 1.00 94.06 171 SER A N 1
ATOM 1419 C CA . SER A 1 171 ? 13.597 7.740 0.036 1.00 94.06 171 SER A CA 1
ATOM 1420 C C . SER A 1 171 ? 14.732 6.905 -0.563 1.00 94.06 171 SER A C 1
ATOM 1422 O O . SER A 1 171 ? 15.465 7.414 -1.409 1.00 94.06 171 SER A O 1
ATOM 1424 N N . GLU A 1 172 ? 14.851 5.625 -0.199 1.00 94.81 172 GLU A N 1
ATOM 1425 C CA . GLU A 1 172 ? 15.854 4.721 -0.779 1.00 94.81 172 GLU A CA 1
ATOM 1426 C C . GLU A 1 172 ? 15.650 4.539 -2.286 1.00 94.81 172 GLU A C 1
ATOM 1428 O O . GLU A 1 172 ? 16.594 4.669 -3.072 1.00 94.81 172 GLU A O 1
ATOM 1433 N N . LEU A 1 173 ? 14.408 4.332 -2.726 1.00 94.94 173 LEU A N 1
ATOM 1434 C CA . LEU A 1 173 ? 14.085 4.245 -4.146 1.00 94.94 173 LEU A CA 1
ATOM 1435 C C . LEU A 1 173 ? 14.485 5.530 -4.890 1.00 94.94 173 LEU A C 1
ATOM 1437 O O . LEU A 1 173 ? 15.126 5.465 -5.942 1.00 94.94 173 LEU A O 1
ATOM 1441 N N . LEU A 1 174 ? 14.167 6.704 -4.337 1.00 96.25 174 LEU A N 1
ATOM 1442 C CA . LEU A 1 174 ? 14.545 8.000 -4.900 1.00 96.25 174 LEU A CA 1
ATOM 1443 C C . LEU A 1 174 ? 16.068 8.160 -4.982 1.00 96.25 174 LEU A C 1
ATOM 1445 O O . LEU A 1 174 ? 16.572 8.565 -6.029 1.00 96.25 174 LEU A O 1
ATOM 1449 N N . ILE A 1 175 ? 16.809 7.831 -3.922 1.00 95.88 175 ILE A N 1
ATOM 1450 C CA . ILE A 1 175 ? 18.276 7.941 -3.884 1.00 95.88 175 ILE A CA 1
ATOM 1451 C C . ILE A 1 175 ? 18.911 7.125 -5.012 1.00 95.88 175 ILE A C 1
ATOM 1453 O O . ILE A 1 175 ? 19.776 7.634 -5.729 1.00 95.88 175 ILE A O 1
ATOM 1457 N N . ASN A 1 176 ? 18.453 5.889 -5.204 1.00 95.38 176 ASN A N 1
ATOM 1458 C CA . ASN A 1 176 ? 19.089 4.965 -6.138 1.00 95.38 176 ASN A CA 1
ATOM 1459 C C . ASN A 1 176 ? 18.648 5.169 -7.597 1.00 95.38 176 ASN A C 1
ATOM 1461 O O . ASN A 1 176 ? 19.421 4.903 -8.516 1.00 95.38 176 ASN A O 1
ATOM 1465 N N . THR A 1 177 ? 17.436 5.679 -7.842 1.00 95.56 177 THR A N 1
ATOM 1466 C CA . THR A 1 177 ? 16.843 5.658 -9.194 1.00 95.56 177 THR A CA 1
ATOM 1467 C C . THR A 1 177 ? 16.587 7.049 -9.793 1.00 95.56 177 THR A C 1
ATOM 1469 O O . THR A 1 177 ? 16.654 7.226 -11.014 1.00 95.56 177 THR A O 1
ATOM 1472 N N . ARG A 1 178 ? 16.377 8.088 -8.966 1.00 94.38 178 ARG A N 1
ATOM 1473 C CA . ARG A 1 178 ? 15.909 9.417 -9.418 1.00 94.38 178 ARG A CA 1
ATOM 1474 C C . ARG A 1 178 ? 16.822 10.070 -10.443 1.00 94.38 178 ARG A C 1
ATOM 1476 O O . ARG A 1 178 ? 16.333 10.631 -11.419 1.00 94.38 178 ARG A O 1
ATOM 1483 N N . ARG A 1 179 ? 18.143 10.008 -10.254 1.00 95.38 179 ARG A N 1
ATOM 1484 C CA . ARG A 1 179 ? 19.097 10.636 -11.187 1.00 95.38 179 ARG A CA 1
ATOM 1485 C C . ARG A 1 179 ? 18.966 10.074 -12.605 1.00 95.38 179 ARG A C 1
ATOM 1487 O O . ARG A 1 179 ? 19.197 10.807 -13.562 1.00 95.38 179 ARG A O 1
ATOM 1494 N N . ARG A 1 180 ? 18.621 8.791 -12.731 1.00 95.31 180 ARG A N 1
ATOM 1495 C CA . ARG A 1 180 ? 18.576 8.081 -14.008 1.00 95.31 180 ARG A CA 1
ATOM 1496 C C . ARG A 1 180 ? 17.219 8.195 -14.694 1.00 95.31 180 ARG A C 1
ATOM 1498 O O . ARG A 1 180 ? 17.188 8.400 -15.902 1.00 95.31 180 ARG A O 1
ATOM 1505 N N . PHE A 1 181 ? 16.122 8.096 -13.942 1.00 96.69 181 PHE A N 1
ATOM 1506 C CA . PHE A 1 181 ? 14.793 7.937 -14.543 1.00 96.69 181 PHE A CA 1
ATOM 1507 C C . PHE A 1 181 ? 13.821 9.091 -14.285 1.00 96.69 181 PHE A C 1
ATOM 1509 O O . PHE A 1 181 ? 12.763 9.107 -14.902 1.00 96.69 181 PHE A O 1
ATOM 1516 N N . ARG A 1 182 ? 14.154 10.102 -13.466 1.00 96.31 182 ARG A N 1
ATOM 1517 C CA . ARG A 1 182 ? 13.224 11.220 -13.191 1.00 96.31 182 ARG A CA 1
ATOM 1518 C C . ARG A 1 182 ? 12.731 11.930 -14.448 1.00 96.31 182 ARG A C 1
ATOM 1520 O O . ARG A 1 182 ? 11.566 12.288 -14.511 1.00 96.31 182 ARG A O 1
ATOM 1527 N N . ASN A 1 183 ? 13.602 12.136 -15.431 1.00 96.88 183 ASN A N 1
ATOM 1528 C CA . ASN A 1 183 ? 13.213 12.793 -16.682 1.00 96.88 183 ASN A CA 1
ATOM 1529 C C . ASN A 1 183 ? 12.412 11.868 -17.611 1.00 96.88 183 ASN A C 1
ATOM 1531 O O . ASN A 1 183 ? 11.770 12.358 -18.530 1.00 96.88 183 ASN A O 1
ATOM 1535 N N . LEU A 1 184 ? 12.481 10.552 -17.391 1.00 97.12 184 LEU A N 1
ATOM 1536 C CA . LEU A 1 184 ? 11.745 9.547 -18.157 1.00 97.12 184 LEU A CA 1
ATOM 1537 C C . LEU A 1 184 ? 10.373 9.240 -17.541 1.00 97.12 184 LEU A C 1
ATOM 1539 O O . LEU A 1 184 ? 9.493 8.819 -18.273 1.00 97.12 184 LEU A O 1
ATOM 1543 N N . ALA A 1 185 ? 10.208 9.441 -16.229 1.00 97.56 185 ALA A N 1
ATOM 1544 C CA . ALA A 1 185 ? 8.991 9.151 -15.466 1.00 97.56 185 ALA A CA 1
ATOM 1545 C C . ALA A 1 185 ? 8.618 10.294 -14.487 1.00 97.56 185 ALA A C 1
ATOM 1547 O O . ALA A 1 185 ? 8.518 10.064 -13.275 1.00 97.56 185 ALA A O 1
ATOM 1548 N N . PRO A 1 186 ? 8.515 11.556 -14.941 1.00 97.25 186 PRO A N 1
ATOM 1549 C CA . PRO A 1 186 ? 8.389 12.714 -14.055 1.00 97.25 186 PRO A CA 1
ATOM 1550 C C . PRO A 1 186 ? 7.194 12.644 -13.092 1.00 97.25 186 PRO A C 1
ATOM 1552 O O . PRO A 1 186 ? 7.352 13.017 -11.921 1.00 97.25 186 PRO A O 1
ATOM 1555 N N . SER A 1 187 ? 6.041 12.132 -13.529 1.00 96.00 187 SER A N 1
ATOM 1556 C CA . SER A 1 187 ? 4.850 11.998 -12.680 1.00 96.00 187 SER A CA 1
ATOM 1557 C C . SER A 1 187 ? 5.058 10.975 -11.565 1.00 96.00 187 SER A C 1
ATOM 1559 O O . SER A 1 187 ? 4.785 11.271 -10.401 1.00 96.00 187 SER A O 1
ATOM 1561 N N . PHE A 1 188 ? 5.661 9.823 -11.873 1.00 97.56 188 PHE A N 1
ATOM 1562 C CA . PHE A 1 188 ? 5.974 8.796 -10.873 1.00 97.56 188 PHE A CA 1
ATOM 1563 C C . PHE A 1 188 ? 6.948 9.300 -9.801 1.00 97.56 188 PHE A C 1
ATOM 1565 O O . PHE A 1 188 ? 6.750 9.090 -8.608 1.00 97.56 188 PHE A O 1
ATOM 1572 N N . TYR A 1 189 ? 7.996 10.022 -10.199 1.00 97.25 189 TYR A N 1
ATOM 1573 C CA . TYR A 1 189 ? 8.942 10.572 -9.227 1.00 97.25 189 TYR A CA 1
ATOM 1574 C C . TYR A 1 189 ? 8.343 11.698 -8.384 1.00 97.25 189 TYR A C 1
ATOM 1576 O O . TYR A 1 189 ? 8.768 11.881 -7.245 1.00 97.25 189 TYR A O 1
ATOM 1584 N N . THR A 1 190 ? 7.372 12.441 -8.918 1.00 95.06 190 THR A N 1
ATOM 1585 C CA . THR A 1 190 ? 6.590 13.403 -8.129 1.00 95.06 190 THR A CA 1
ATOM 1586 C C . THR A 1 190 ? 5.726 12.666 -7.110 1.00 95.06 190 THR A C 1
ATOM 1588 O O . THR A 1 190 ? 5.789 13.003 -5.931 1.00 95.06 190 THR A O 1
ATOM 1591 N N . PHE A 1 191 ? 5.043 11.593 -7.525 1.00 94.50 191 PHE A N 1
ATOM 1592 C CA . PHE A 1 191 ? 4.293 10.708 -6.631 1.00 94.50 191 PHE A CA 1
ATOM 1593 C C . PHE A 1 191 ? 5.142 10.222 -5.454 1.00 94.50 191 PHE A C 1
ATOM 1595 O O . PHE A 1 191 ? 4.786 10.447 -4.301 1.00 94.50 191 PHE A O 1
ATOM 1602 N N . LEU A 1 192 ? 6.319 9.649 -5.720 1.00 95.12 192 LEU A N 1
ATOM 1603 C CA . LEU A 1 192 ? 7.212 9.173 -4.658 1.00 95.12 192 LEU A CA 1
ATOM 1604 C C . LEU A 1 192 ? 7.631 10.284 -3.683 1.00 95.12 192 LEU A C 1
ATOM 1606 O O . LEU A 1 192 ? 7.694 10.044 -2.481 1.00 95.12 192 LEU A O 1
ATOM 1610 N N . ILE A 1 193 ? 7.922 11.493 -4.178 1.00 93.50 193 ILE A N 1
ATOM 1611 C CA . ILE A 1 193 ? 8.325 12.629 -3.331 1.00 93.50 193 ILE A CA 1
ATOM 1612 C C . ILE A 1 193 ? 7.181 13.057 -2.411 1.00 93.50 193 ILE A C 1
ATOM 1614 O O . ILE A 1 193 ? 7.409 13.267 -1.219 1.00 93.50 193 ILE A O 1
ATOM 1618 N N . GLU A 1 194 ? 5.962 13.165 -2.928 1.00 90.00 194 GLU A N 1
ATOM 1619 C CA . GLU A 1 194 ? 4.799 13.541 -2.116 1.00 90.00 194 GLU A CA 1
ATOM 1620 C C . GLU A 1 194 ? 4.558 12.515 -1.005 1.00 90.00 194 GLU A C 1
ATOM 1622 O O . GLU A 1 194 ? 4.427 12.871 0.166 1.00 90.00 194 GLU A O 1
ATOM 1627 N N . GLN A 1 195 ? 4.673 11.229 -1.335 1.00 88.69 195 GLN A N 1
ATOM 1628 C CA . GLN A 1 195 ? 4.527 10.146 -0.368 1.00 88.69 195 GLN A CA 1
ATOM 1629 C C . GLN A 1 195 ? 5.637 10.103 0.704 1.00 88.69 195 GLN A C 1
ATOM 1631 O O . GLN A 1 195 ? 5.420 9.575 1.793 1.00 88.69 195 GLN A O 1
ATOM 1636 N N . THR A 1 196 ? 6.831 10.659 0.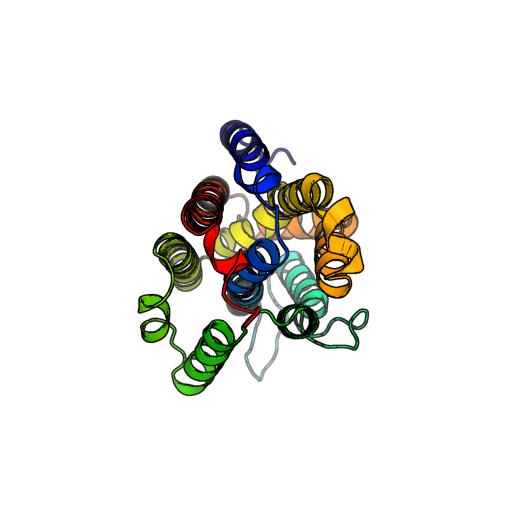449 1.00 87.69 196 THR A N 1
ATOM 1637 C CA . THR A 1 196 ? 7.862 10.792 1.505 1.00 87.69 196 THR A CA 1
ATOM 1638 C C . THR A 1 196 ? 7.523 11.845 2.560 1.00 87.69 196 THR A C 1
ATOM 1640 O O . THR A 1 196 ? 8.071 11.787 3.658 1.00 87.69 196 THR A O 1
ATOM 1643 N N . ASN A 1 197 ? 6.627 12.788 2.252 1.00 77.00 197 ASN A N 1
ATOM 1644 C CA . ASN A 1 197 ? 6.288 13.928 3.112 1.00 77.00 197 ASN A CA 1
ATOM 1645 C C . ASN A 1 197 ? 4.840 13.888 3.630 1.00 77.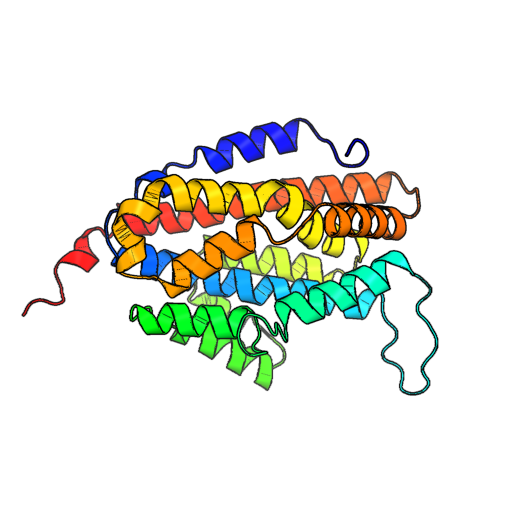00 197 ASN A C 1
ATOM 1647 O O . ASN A 1 197 ? 4.342 14.879 4.167 1.00 77.00 197 ASN A O 1
ATOM 1651 N N . GLU A 1 198 ? 4.154 12.764 3.437 1.00 67.62 198 GLU A N 1
ATOM 1652 C CA . GLU A 1 198 ? 2.703 12.654 3.580 1.00 67.62 198 GLU A CA 1
ATOM 1653 C C . GLU A 1 198 ? 2.215 12.806 5.030 1.00 67.62 198 GLU A C 1
ATOM 1655 O O . GLU A 1 198 ? 1.196 13.443 5.290 1.00 67.62 198 GLU A O 1
ATOM 1660 N N . LEU A 1 199 ? 2.984 12.319 6.009 1.00 67.06 199 LEU A N 1
ATOM 1661 C CA . LEU A 1 199 ? 2.686 12.505 7.432 1.00 67.06 199 LEU A CA 1
ATOM 1662 C C . LEU A 1 199 ? 3.590 13.586 8.033 1.00 67.06 199 LEU A C 1
ATOM 1664 O O . LEU A 1 199 ? 4.622 13.303 8.633 1.00 67.06 199 LEU A O 1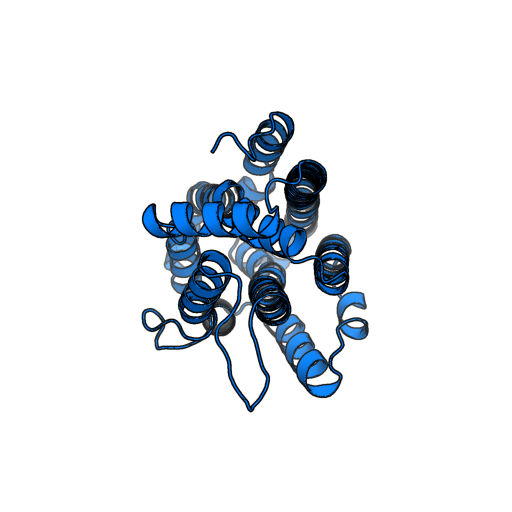
ATOM 1668 N N . LYS A 1 200 ? 3.180 14.848 7.864 1.00 68.06 200 LYS A N 1
ATOM 1669 C CA . LYS A 1 200 ? 3.763 16.002 8.573 1.00 68.06 200 LYS A CA 1
ATOM 1670 C C . LYS A 1 200 ? 3.536 15.880 10.089 1.00 68.06 200 LYS A C 1
ATOM 1672 O O . LYS A 1 200 ? 2.619 15.178 10.514 1.00 68.06 200 LYS A O 1
ATOM 1677 N N . GLU A 1 201 ? 4.309 16.613 10.896 1.00 66.31 201 GLU A N 1
ATOM 1678 C CA . GLU A 1 201 ? 4.314 16.508 12.372 1.00 66.31 201 GLU A CA 1
ATOM 1679 C C . GLU A 1 201 ? 2.906 16.512 13.010 1.00 66.31 201 GLU A C 1
ATOM 1681 O O . GLU A 1 201 ? 2.589 15.651 13.832 1.00 66.31 201 GLU A O 1
ATOM 1686 N N . ASP A 1 202 ? 2.015 17.413 12.582 1.00 66.94 202 ASP A N 1
ATOM 1687 C CA . ASP A 1 202 ? 0.644 17.490 13.112 1.00 66.94 202 ASP A CA 1
ATOM 1688 C C . ASP A 1 202 ? -0.211 16.252 12.776 1.00 66.94 202 ASP A C 1
ATOM 1690 O O . ASP A 1 202 ? -1.066 15.836 13.566 1.00 66.94 202 ASP A O 1
ATOM 1694 N N . ASN A 1 203 ? 0.013 15.644 11.607 1.00 80.00 203 ASN A N 1
ATOM 1695 C CA . ASN A 1 203 ? -0.676 14.424 11.189 1.00 80.00 203 ASN A CA 1
ATOM 1696 C C . ASN A 1 203 ? -0.117 13.192 11.922 1.00 80.00 203 ASN A C 1
ATOM 1698 O O . ASN A 1 203 ? -0.883 12.280 12.234 1.00 80.00 203 ASN A O 1
ATOM 1702 N N . GLU A 1 204 ? 1.171 13.180 12.277 1.00 85.75 204 GLU A N 1
ATOM 1703 C CA . GLU A 1 204 ? 1.772 12.114 13.089 1.00 85.75 204 GLU A CA 1
ATOM 1704 C C . GLU A 1 204 ? 1.161 12.052 14.496 1.00 85.75 204 GLU A C 1
ATOM 1706 O O . GLU A 1 204 ? 0.770 10.974 14.957 1.00 85.75 204 GLU A O 1
ATOM 1711 N N . VAL A 1 205 ? 1.022 13.197 15.176 1.00 90.12 205 VAL A N 1
ATOM 1712 C CA . VAL A 1 205 ? 0.418 13.252 16.519 1.00 90.12 205 VAL A CA 1
ATOM 1713 C C . VAL A 1 205 ? -1.013 12.711 16.490 1.00 90.12 205 VAL A C 1
ATOM 1715 O O . VAL A 1 205 ? -1.389 11.896 17.339 1.00 90.12 205 VAL A O 1
ATOM 1718 N N . LEU A 1 206 ? -1.799 13.116 15.490 1.00 92.50 206 LEU A N 1
ATOM 1719 C CA . LEU A 1 206 ? -3.168 12.639 15.300 1.00 92.50 206 LEU A CA 1
ATOM 1720 C C . LEU A 1 206 ? -3.223 11.132 15.003 1.00 92.50 206 LEU A C 1
ATOM 1722 O O . LEU A 1 206 ? -4.086 10.429 15.540 1.00 92.50 206 LEU A O 1
ATOM 1726 N N . ALA A 1 207 ? -2.302 10.619 14.188 1.00 92.62 207 ALA A N 1
ATOM 1727 C CA . ALA A 1 207 ? -2.221 9.201 13.865 1.00 92.62 207 ALA A CA 1
ATOM 1728 C C . ALA A 1 207 ? -1.894 8.360 15.115 1.00 92.62 207 ALA A C 1
ATOM 1730 O O . ALA A 1 207 ? -2.588 7.393 15.434 1.00 92.62 207 ALA A O 1
ATOM 1731 N N . LEU A 1 208 ? -0.904 8.764 15.913 1.00 92.31 208 LEU A N 1
ATOM 1732 C CA . LEU A 1 208 ? -0.573 8.056 17.154 1.00 92.31 208 LEU A CA 1
ATOM 1733 C C . LEU A 1 208 ? -1.699 8.146 18.197 1.00 92.31 208 LEU A C 1
ATOM 1735 O O . LEU A 1 208 ? -1.991 7.150 18.866 1.00 92.31 208 LEU A O 1
ATOM 1739 N N . ALA A 1 209 ? -2.375 9.295 18.310 1.00 93.88 209 ALA A N 1
ATOM 1740 C CA . ALA A 1 209 ? -3.550 9.449 19.171 1.00 93.88 209 ALA A CA 1
ATOM 1741 C C . ALA A 1 209 ? -4.713 8.546 18.724 1.00 93.88 209 ALA A C 1
ATOM 1743 O O . ALA A 1 209 ? -5.394 7.947 19.562 1.00 93.88 209 ALA A O 1
ATOM 1744 N N . THR A 1 210 ? -4.908 8.396 17.413 1.00 95.25 210 THR A N 1
ATOM 1745 C CA . THR A 1 210 ? -5.879 7.470 16.814 1.00 95.25 210 THR A CA 1
ATOM 1746 C C . THR A 1 210 ? -5.589 6.035 17.230 1.00 95.25 210 THR A C 1
ATOM 1748 O O . THR A 1 210 ? -6.462 5.368 17.790 1.00 95.25 210 THR A O 1
ATOM 1751 N N . LEU A 1 211 ? -4.348 5.577 17.050 1.00 94.81 211 LEU A N 1
ATOM 1752 C CA . LEU A 1 211 ? -3.965 4.214 17.407 1.00 94.81 211 LEU A CA 1
ATOM 1753 C C . LEU A 1 211 ? -4.085 3.966 18.921 1.00 94.81 211 LEU A C 1
ATOM 1755 O O . LEU A 1 211 ? -4.643 2.952 19.341 1.00 94.81 211 LEU A O 1
ATOM 1759 N N . GLY A 1 212 ? -3.655 4.924 19.749 1.00 95.00 212 GLY A N 1
ATOM 1760 C CA . GLY A 1 212 ? -3.822 4.870 21.205 1.00 95.00 212 GLY A CA 1
ATOM 1761 C C . GLY A 1 212 ? -5.291 4.785 21.637 1.00 95.00 212 GLY A C 1
ATOM 1762 O O . GLY A 1 212 ? -5.634 3.974 22.500 1.00 95.00 212 GLY A O 1
ATOM 1763 N N . THR A 1 213 ? -6.171 5.554 20.988 1.00 96.25 213 THR A N 1
ATOM 1764 C CA . THR A 1 213 ? -7.623 5.531 21.239 1.00 96.25 213 THR A CA 1
ATOM 1765 C C . THR A 1 213 ? -8.222 4.158 20.930 1.00 96.25 213 THR A C 1
ATOM 1767 O O . THR A 1 213 ? -8.980 3.622 21.735 1.00 96.25 213 THR A O 1
ATOM 1770 N N . LEU A 1 214 ? -7.851 3.549 19.799 1.00 96.31 214 LEU A N 1
ATOM 1771 C CA . LEU A 1 214 ? -8.360 2.234 19.383 1.00 96.31 214 LEU A CA 1
ATOM 1772 C C . LEU A 1 214 ? -7.827 1.084 20.258 1.00 96.31 214 LEU A C 1
ATOM 1774 O O . LEU A 1 214 ? -8.527 0.086 20.483 1.00 96.31 214 LEU A O 1
ATOM 1778 N N . CYS A 1 215 ? -6.616 1.239 20.799 1.00 96.31 215 CYS A N 1
ATOM 1779 C CA . CYS A 1 215 ? -6.056 0.337 21.804 1.00 96.31 215 CYS A CA 1
ATOM 1780 C C . CYS A 1 215 ? -6.729 0.489 23.178 1.00 96.31 215 CYS A C 1
ATOM 1782 O O . CYS A 1 215 ? -6.796 -0.490 23.917 1.00 96.31 215 CYS A O 1
ATOM 1784 N N . ASN A 1 216 ? -7.250 1.673 23.521 1.00 94.00 216 ASN A N 1
ATOM 1785 C CA . ASN A 1 216 ? -7.991 1.952 24.759 1.00 94.00 216 ASN A CA 1
ATOM 1786 C C . ASN A 1 216 ? -7.278 1.451 26.036 1.00 94.00 216 ASN A C 1
ATOM 1788 O O . ASN A 1 216 ? -7.858 0.721 26.840 1.00 94.00 216 ASN A O 1
ATOM 1792 N N . ASN A 1 217 ? -5.990 1.785 26.191 1.00 90.25 217 ASN A N 1
ATOM 1793 C CA . ASN A 1 217 ? -5.128 1.341 27.302 1.00 90.25 217 ASN A CA 1
ATOM 1794 C C . ASN A 1 217 ? -5.037 -0.191 27.493 1.00 90.25 217 ASN A C 1
ATOM 1796 O O . ASN A 1 217 ? -4.632 -0.663 28.554 1.00 90.25 217 ASN A O 1
ATOM 1800 N N . ASN A 1 218 ? -5.397 -0.987 26.481 1.00 96.19 218 ASN A N 1
ATOM 1801 C CA . ASN A 1 218 ? -5.288 -2.440 26.521 1.00 96.19 218 ASN A CA 1
ATOM 1802 C C . ASN A 1 218 ? -3.934 -2.895 25.961 1.00 96.19 218 ASN A C 1
ATOM 1804 O O . ASN A 1 218 ? -3.674 -2.778 24.762 1.00 96.19 218 ASN A O 1
ATOM 1808 N N . GLN A 1 219 ? -3.097 -3.478 26.820 1.00 95.06 219 GLN A N 1
ATOM 1809 C CA . GLN A 1 219 ? -1.766 -3.944 26.431 1.00 95.06 219 GLN A CA 1
ATOM 1810 C C . GLN A 1 219 ? -1.793 -5.076 25.389 1.00 95.06 219 GLN A C 1
ATOM 1812 O O . GLN A 1 219 ? -0.904 -5.133 24.546 1.00 95.06 219 GLN A O 1
ATOM 1817 N N . SER A 1 220 ? -2.810 -5.949 25.390 1.00 96.81 220 SER A N 1
ATOM 1818 C CA . SER A 1 220 ? -2.955 -6.986 24.352 1.00 96.81 220 SER A CA 1
ATOM 1819 C C . SER A 1 220 ? -3.112 -6.354 22.975 1.00 96.81 220 SER A C 1
ATOM 1821 O O . SER A 1 220 ? -2.397 -6.715 22.046 1.00 96.81 220 SER A O 1
ATOM 1823 N N . LYS A 1 221 ? -3.973 -5.334 22.863 1.00 97.12 221 LYS A N 1
ATOM 1824 C CA . LYS A 1 221 ? -4.171 -4.601 21.607 1.00 97.12 221 LYS A CA 1
ATOM 1825 C C . LYS A 1 221 ? -2.900 -3.897 21.147 1.00 97.12 221 LYS A C 1
ATOM 1827 O O . LYS A 1 221 ? -2.589 -3.931 19.964 1.00 97.12 221 LYS A O 1
ATOM 1832 N N . VAL A 1 222 ? -2.139 -3.306 22.070 1.00 95.25 222 VAL A N 1
ATOM 1833 C CA . VAL A 1 222 ? -0.835 -2.703 21.747 1.00 95.25 222 VAL A CA 1
ATOM 1834 C C . VAL A 1 222 ? 0.128 -3.754 21.184 1.00 95.25 222 VAL A C 1
ATOM 1836 O O . VAL A 1 222 ? 0.739 -3.525 20.141 1.00 95.25 222 VAL A O 1
ATOM 1839 N N . ASN A 1 223 ? 0.217 -4.926 21.816 1.00 94.75 223 ASN A N 1
ATOM 1840 C CA . ASN A 1 223 ? 1.070 -6.020 21.345 1.00 94.75 223 ASN A CA 1
ATOM 1841 C C . ASN A 1 223 ? 0.625 -6.541 19.967 1.00 94.75 223 ASN A C 1
ATOM 1843 O O . ASN A 1 223 ? 1.461 -6.845 19.119 1.00 94.75 223 ASN A O 1
ATOM 1847 N N . GLU A 1 224 ? -0.683 -6.605 19.718 1.00 96.50 224 GLU A N 1
ATOM 1848 C CA . GLU A 1 224 ? -1.247 -6.958 18.413 1.00 96.50 224 GLU A CA 1
ATOM 1849 C C . GLU A 1 224 ? -0.892 -5.925 17.335 1.00 96.50 224 GLU A C 1
ATOM 1851 O O . GLU A 1 224 ? -0.514 -6.315 16.232 1.00 96.50 224 GLU A O 1
ATOM 1856 N N . CYS A 1 225 ? -0.931 -4.625 17.646 1.00 95.44 225 CYS A N 1
ATOM 1857 C CA . CYS A 1 225 ? -0.484 -3.570 16.731 1.00 95.44 225 CYS A CA 1
ATOM 1858 C C . CYS A 1 225 ? 0.999 -3.729 16.359 1.00 95.44 225 CYS A C 1
ATOM 1860 O O . CYS A 1 225 ? 1.357 -3.636 15.185 1.00 95.44 225 CYS A O 1
ATOM 1862 N N . ILE A 1 226 ? 1.858 -4.017 17.344 1.00 93.06 226 ILE A N 1
ATOM 1863 C CA . ILE A 1 226 ? 3.289 -4.275 17.115 1.00 93.06 226 ILE A CA 1
ATOM 1864 C C . ILE A 1 226 ? 3.474 -5.525 16.246 1.00 93.06 226 ILE A C 1
ATOM 1866 O O . ILE A 1 226 ? 4.273 -5.518 15.311 1.00 93.06 226 ILE A O 1
ATOM 1870 N N . HIS A 1 227 ? 2.714 -6.591 16.510 1.00 93.88 227 HIS A N 1
ATOM 1871 C CA . HIS A 1 227 ? 2.755 -7.808 15.704 1.00 93.88 227 HIS A CA 1
ATOM 1872 C C . HIS A 1 227 ? 2.368 -7.545 14.241 1.00 93.88 227 HIS A C 1
ATOM 1874 O O . HIS A 1 227 ? 3.068 -7.996 13.336 1.00 93.88 227 HIS A O 1
ATOM 1880 N N . VAL A 1 228 ? 1.307 -6.767 14.002 1.00 95.56 228 VAL A N 1
ATOM 1881 C CA . VAL A 1 228 ? 0.896 -6.362 12.650 1.00 95.56 228 VAL A CA 1
ATOM 1882 C C . VAL A 1 228 ? 1.995 -5.562 11.955 1.00 95.56 228 VAL A C 1
ATOM 1884 O O . VAL A 1 228 ? 2.330 -5.873 10.816 1.00 95.56 228 VAL A O 1
ATOM 1887 N N . ALA A 1 229 ? 2.607 -4.588 12.634 1.00 93.06 229 ALA A N 1
ATOM 1888 C CA . ALA A 1 229 ? 3.694 -3.793 12.061 1.00 93.06 229 ALA A CA 1
ATOM 1889 C C . ALA A 1 229 ? 4.918 -4.649 11.694 1.00 93.06 229 ALA A C 1
ATOM 1891 O O . ALA A 1 229 ? 5.525 -4.457 10.641 1.00 93.06 229 ALA A O 1
ATOM 1892 N N . ARG A 1 230 ? 5.256 -5.639 12.528 1.00 91.19 230 ARG A N 1
ATOM 1893 C CA . ARG A 1 230 ? 6.334 -6.592 12.233 1.00 91.19 230 ARG A CA 1
ATOM 1894 C C . ARG A 1 230 ? 6.006 -7.425 11.008 1.00 91.19 230 ARG A C 1
ATOM 1896 O O . ARG A 1 230 ? 6.840 -7.560 10.119 1.00 91.19 230 ARG A O 1
ATOM 1903 N N . LYS A 1 231 ? 4.780 -7.944 10.944 1.00 93.62 231 LYS A N 1
ATOM 1904 C CA . LYS A 1 231 ? 4.344 -8.735 9.801 1.00 93.62 231 LYS A CA 1
ATOM 1905 C C . LYS A 1 231 ? 4.325 -7.902 8.519 1.00 93.62 231 LYS A C 1
ATOM 1907 O O . LYS A 1 231 ? 4.750 -8.402 7.486 1.00 93.62 231 LYS A O 1
ATOM 1912 N N . ALA A 1 232 ? 3.940 -6.628 8.590 1.00 93.44 232 ALA A N 1
ATOM 1913 C CA . ALA A 1 232 ? 3.996 -5.708 7.456 1.00 93.44 232 ALA A CA 1
ATOM 1914 C C . ALA A 1 232 ? 5.411 -5.599 6.871 1.00 93.44 232 ALA A C 1
ATOM 1916 O O . ALA A 1 232 ? 5.571 -5.677 5.659 1.00 93.44 232 ALA A O 1
ATOM 1917 N N . LEU A 1 233 ? 6.442 -5.489 7.717 1.00 92.62 233 LEU A N 1
ATOM 1918 C CA . LEU A 1 233 ? 7.840 -5.462 7.267 1.00 92.62 233 LEU A CA 1
ATOM 1919 C C . LEU A 1 233 ? 8.262 -6.753 6.566 1.00 92.62 233 LEU A C 1
ATOM 1921 O O . LEU A 1 233 ? 8.919 -6.688 5.532 1.00 92.62 233 LEU A O 1
ATOM 1925 N N . GLU A 1 234 ? 7.879 -7.912 7.106 1.00 92.69 234 GLU A N 1
ATOM 1926 C CA . GLU A 1 234 ? 8.148 -9.207 6.466 1.00 92.69 234 GLU A CA 1
ATOM 1927 C C . GLU A 1 234 ? 7.480 -9.289 5.089 1.00 92.69 234 GLU A C 1
ATOM 1929 O O . GLU A 1 234 ? 8.120 -9.656 4.108 1.00 92.69 234 GLU A O 1
ATOM 1934 N N . MET A 1 235 ? 6.201 -8.910 5.007 1.00 94.12 235 MET A N 1
ATOM 1935 C CA . MET A 1 235 ? 5.444 -8.938 3.756 1.00 94.12 235 MET A CA 1
ATOM 1936 C C . MET A 1 235 ? 6.011 -7.952 2.730 1.00 94.12 235 MET A C 1
ATOM 1938 O O . MET A 1 235 ? 6.061 -8.262 1.545 1.00 94.12 235 MET A O 1
ATOM 1942 N N . GLN A 1 236 ? 6.489 -6.792 3.179 1.00 93.69 236 GLN A N 1
ATOM 1943 C CA . GLN A 1 236 ? 7.169 -5.821 2.326 1.00 93.69 236 GLN A CA 1
ATOM 1944 C C . GLN A 1 236 ? 8.500 -6.356 1.812 1.00 93.69 236 GLN A C 1
ATOM 1946 O O . GLN A 1 236 ? 8.767 -6.249 0.622 1.00 93.69 236 GLN A O 1
ATOM 1951 N N . TYR A 1 237 ? 9.309 -6.984 2.665 1.00 93.94 237 TYR A N 1
ATOM 1952 C CA . TYR A 1 237 ? 10.541 -7.636 2.223 1.00 93.94 237 TYR A CA 1
ATOM 1953 C C . TYR A 1 237 ? 10.252 -8.669 1.128 1.00 93.94 237 TYR A C 1
ATOM 1955 O O . TYR A 1 237 ? 10.864 -8.618 0.069 1.00 93.94 237 TYR A O 1
ATOM 1963 N N . MET A 1 238 ? 9.241 -9.520 1.328 1.00 94.31 238 MET A N 1
ATOM 1964 C CA . MET A 1 238 ? 8.822 -10.506 0.326 1.00 94.31 238 MET A CA 1
ATOM 1965 C C . MET A 1 238 ? 8.326 -9.871 -0.981 1.00 94.31 238 MET A C 1
ATOM 1967 O O . MET A 1 238 ? 8.629 -10.375 -2.057 1.00 94.31 238 MET A O 1
ATOM 1971 N N . PHE A 1 239 ? 7.577 -8.769 -0.907 1.00 94.88 239 PHE A N 1
ATOM 1972 C CA . PHE A 1 239 ? 7.157 -8.013 -2.090 1.00 94.88 239 PHE A CA 1
ATOM 1973 C C . PHE A 1 239 ? 8.369 -7.507 -2.891 1.00 94.88 239 PHE A C 1
ATOM 1975 O O . PHE A 1 239 ? 8.421 -7.641 -4.115 1.00 94.88 239 PHE A O 1
ATOM 1982 N N . TRP A 1 240 ? 9.383 -6.978 -2.203 1.00 95.38 240 TRP A N 1
ATOM 1983 C CA . TRP A 1 240 ? 10.619 -6.523 -2.836 1.00 95.38 240 TRP A CA 1
ATOM 1984 C C . TRP A 1 240 ? 11.493 -7.672 -3.356 1.00 95.38 240 TRP A C 1
ATOM 1986 O O . TRP A 1 240 ? 12.128 -7.492 -4.397 1.00 95.38 240 TRP A O 1
ATOM 1996 N N . ASP A 1 241 ? 11.491 -8.841 -2.709 1.00 94.88 241 ASP A N 1
ATOM 1997 C CA . ASP A 1 241 ? 12.103 -10.073 -3.231 1.00 94.88 241 ASP A CA 1
ATOM 1998 C C . ASP A 1 241 ? 11.469 -10.472 -4.571 1.00 94.88 241 ASP A C 1
ATOM 2000 O O . ASP A 1 241 ? 12.183 -10.782 -5.526 1.00 94.88 241 ASP A O 1
ATOM 2004 N N . GLY A 1 242 ? 10.137 -10.418 -4.676 1.00 94.00 242 GLY A N 1
ATOM 2005 C CA . GLY A 1 242 ? 9.416 -10.738 -5.911 1.00 94.00 242 GLY A CA 1
ATOM 2006 C C . GLY A 1 242 ? 9.788 -9.819 -7.072 1.00 94.00 242 GLY A C 1
ATOM 2007 O O . GLY A 1 242 ? 10.096 -10.291 -8.169 1.00 94.00 242 GLY A O 1
ATOM 2008 N N . ILE A 1 243 ? 9.846 -8.508 -6.817 1.00 95.00 243 ILE A N 1
ATOM 2009 C CA . ILE A 1 243 ? 10.316 -7.533 -7.812 1.00 95.00 243 ILE A CA 1
ATOM 2010 C C . ILE A 1 243 ? 11.779 -7.794 -8.167 1.00 95.00 243 ILE A C 1
ATOM 2012 O O . ILE A 1 243 ? 12.133 -7.797 -9.344 1.00 95.00 243 ILE A O 1
ATOM 2016 N N . TYR A 1 244 ? 12.637 -8.022 -7.170 1.00 95.38 244 TYR A N 1
ATOM 2017 C CA . TYR A 1 244 ? 14.059 -8.264 -7.393 1.00 95.38 244 TYR A CA 1
ATOM 2018 C C . TYR A 1 244 ? 14.294 -9.473 -8.290 1.00 95.38 244 TYR A C 1
ATOM 2020 O O . TYR A 1 244 ? 15.042 -9.363 -9.258 1.00 95.38 244 TYR A O 1
ATOM 2028 N N . TYR A 1 245 ? 13.611 -10.581 -8.014 1.00 93.50 245 TYR A N 1
ATOM 2029 C CA . TYR A 1 245 ? 13.665 -11.798 -8.814 1.00 93.50 245 TYR A CA 1
ATOM 2030 C C . TYR A 1 245 ? 13.292 -11.533 -10.279 1.00 93.50 245 TYR A C 1
ATOM 2032 O O . TYR A 1 245 ? 14.036 -11.897 -11.186 1.00 93.50 245 TYR A O 1
ATOM 2040 N N . GLN A 1 246 ? 12.192 -10.816 -10.523 1.00 91.62 246 GLN A N 1
ATOM 2041 C CA . GLN A 1 246 ? 11.763 -10.472 -11.883 1.00 91.62 246 GLN A CA 1
ATOM 2042 C C . GLN A 1 246 ? 12.757 -9.536 -12.593 1.00 91.62 246 GLN A C 1
ATOM 2044 O O . GLN A 1 246 ? 13.010 -9.699 -13.785 1.00 91.62 246 GLN A O 1
ATOM 2049 N N . VAL A 1 247 ? 13.362 -8.597 -11.858 1.00 92.62 247 VAL A N 1
ATOM 2050 C CA . VAL A 1 247 ? 14.392 -7.681 -12.369 1.00 92.62 247 VAL A CA 1
ATOM 2051 C C . VAL A 1 247 ? 15.679 -8.419 -12.758 1.00 92.62 247 VAL A C 1
ATOM 2053 O O . VAL A 1 247 ? 16.270 -8.104 -13.789 1.00 92.62 247 VAL A O 1
ATOM 2056 N N . ILE A 1 248 ? 16.130 -9.399 -11.967 1.00 90.50 248 ILE A N 1
ATOM 2057 C CA . ILE A 1 248 ? 17.399 -10.104 -12.225 1.00 90.50 248 ILE A CA 1
ATOM 2058 C C . ILE A 1 248 ? 17.271 -11.288 -13.188 1.00 90.50 248 ILE A C 1
ATOM 2060 O O . ILE A 1 248 ? 18.235 -11.585 -13.893 1.00 90.50 248 ILE A O 1
ATOM 2064 N N . GLU A 1 249 ? 16.124 -11.974 -13.233 1.00 76.62 249 GLU A N 1
ATOM 2065 C CA . GLU A 1 249 ? 15.923 -13.137 -14.110 1.00 76.62 249 GLU A CA 1
ATOM 2066 C C . GLU A 1 249 ? 15.487 -12.772 -15.529 1.00 76.62 249 GLU A C 1
ATOM 2068 O O . GLU A 1 249 ? 15.748 -13.530 -16.466 1.00 76.62 249 GLU A O 1
ATOM 2073 N N . HIS A 1 250 ? 14.878 -11.599 -15.723 1.00 64.25 250 HIS A N 1
ATOM 2074 C CA . HIS A 1 250 ? 14.425 -11.138 -17.034 1.00 64.25 250 HIS A CA 1
ATOM 2075 C C . HIS A 1 250 ? 15.123 -9.854 -17.523 1.00 64.25 250 HIS A C 1
ATOM 2077 O O . HIS A 1 250 ? 14.441 -8.920 -17.954 1.00 64.25 250 HIS A O 1
ATOM 2083 N N . PRO A 1 251 ? 16.471 -9.808 -17.622 1.00 53.59 251 PRO A N 1
ATOM 2084 C CA . PRO A 1 251 ? 17.162 -8.678 -18.252 1.00 53.59 251 PRO A CA 1
ATOM 2085 C C . PRO A 1 251 ? 16.804 -8.524 -19.750 1.00 53.59 251 PRO A C 1
ATOM 2087 O O . PRO A 1 251 ? 17.163 -7.540 -20.392 1.00 53.59 251 PRO A O 1
ATOM 2090 N N . SER A 1 252 ? 16.095 -9.499 -20.336 1.00 44.28 252 SER A N 1
ATOM 2091 C CA . SER A 1 252 ? 15.777 -9.618 -21.765 1.00 44.28 252 SER A CA 1
ATOM 2092 C C . SER A 1 252 ? 14.540 -8.845 -22.246 1.00 44.28 252 SER A C 1
ATOM 2094 O O . SER A 1 252 ? 14.382 -8.708 -23.460 1.00 44.28 252 SER A O 1
ATOM 2096 N N . PHE A 1 253 ? 13.704 -8.270 -21.365 1.00 44.12 253 PHE A N 1
ATOM 2097 C CA . PHE A 1 253 ? 12.656 -7.316 -21.800 1.00 44.12 253 PHE A CA 1
ATOM 2098 C C . PHE A 1 253 ? 13.251 -6.084 -22.523 1.00 44.12 253 PHE A C 1
ATOM 2100 O O . PHE A 1 253 ? 12.551 -5.370 -23.236 1.00 44.12 253 PHE A O 1
ATOM 2107 N N . VAL A 1 254 ? 14.571 -5.889 -22.413 1.00 47.19 254 VAL A N 1
ATOM 2108 C CA . VAL A 1 254 ? 15.359 -4.793 -22.989 1.00 47.19 254 VAL A CA 1
ATOM 2109 C C . VAL A 1 254 ? 15.638 -4.939 -24.500 1.00 47.19 254 VAL A C 1
ATOM 2111 O O . VAL A 1 254 ? 15.977 -3.946 -25.138 1.00 47.19 254 VAL A O 1
ATOM 2114 N N . GLN A 1 255 ? 15.484 -6.119 -25.121 1.00 34.72 255 GLN A N 1
ATOM 2115 C CA . GLN A 1 255 ? 15.869 -6.316 -26.540 1.00 34.72 255 GLN A CA 1
ATOM 2116 C C . GLN A 1 255 ? 14.716 -6.532 -27.537 1.00 34.72 255 GLN A C 1
ATOM 2118 O O . GLN A 1 255 ? 14.958 -6.497 -28.740 1.00 34.72 255 GLN A O 1
ATOM 2123 N N . ALA A 1 256 ? 13.466 -6.699 -27.099 1.00 36.38 256 ALA A N 1
ATOM 2124 C CA . ALA A 1 256 ? 12.387 -7.166 -27.985 1.00 36.38 256 ALA A CA 1
ATOM 2125 C C . ALA A 1 256 ? 11.467 -6.075 -28.587 1.00 36.38 256 ALA A C 1
ATOM 2127 O O . ALA A 1 256 ? 10.386 -6.396 -29.074 1.00 36.38 256 ALA A O 1
ATOM 2128 N N . LYS A 1 257 ? 11.862 -4.792 -28.588 1.00 37.88 257 LYS A N 1
ATOM 2129 C CA . LYS A 1 257 ? 11.117 -3.711 -29.282 1.00 37.88 257 LYS A CA 1
ATOM 2130 C C . LYS A 1 257 ? 12.004 -2.795 -30.136 1.00 37.88 257 LYS A C 1
ATOM 2132 O O . LYS A 1 257 ? 11.778 -1.591 -30.210 1.00 37.88 257 LYS A O 1
ATOM 2137 N N . VAL A 1 258 ? 13.003 -3.369 -30.807 1.00 40.75 258 VAL A N 1
ATOM 2138 C CA . VAL A 1 258 ? 13.662 -2.734 -31.961 1.00 40.75 258 VAL A CA 1
ATOM 2139 C C . VAL A 1 258 ? 13.780 -3.769 -33.080 1.00 40.75 258 VAL A C 1
ATOM 2141 O O . VAL A 1 258 ? 14.832 -4.365 -33.293 1.00 40.75 258 VAL A O 1
ATOM 2144 N N . SER A 1 259 ? 12.666 -4.006 -33.765 1.00 33.69 259 SER A N 1
ATOM 2145 C CA . SER A 1 259 ? 12.610 -4.665 -35.074 1.00 33.69 259 SER A CA 1
ATOM 2146 C C . SER A 1 259 ? 11.342 -4.235 -35.787 1.00 33.69 259 SER A C 1
ATOM 2148 O O . SER A 1 259 ? 10.274 -4.402 -35.155 1.00 33.69 259 SER A O 1
#

pLDDT: mean 89.18, std 12.08, range [33.69, 98.56]

Foldseek 3Di:
DVLQDDVLLVVLLVVLLVFCLLQLPDDVVLVLLVLQLCLVVLVVLVVLLVLLCVLFADPDPPDDGTPQVLSVVLSVVVCCVADQPVVQVGHGLSVLSVVLSVLLVRDNVLVVVQVVCCVPPVDRVVSLVPDDPLSSVLVVVSVVQSVVSLNLLSLLLSQVCLVPHLLSNLVSNCVNPVVPCCVSRVSVNVSSVCSNCVCDPVSNVSSVSSSCSSCVPPVVSSVSSSVSSSVSSVSSSSSSVRSSCCSVVCPPVVPPPDD

Sequence (259 aa):
MQLFDDPQLTSTEQLLLKHPVFQSFDSIEHIKLLMQRQAFLVWTDMVLIKALDNAVMNHDVLWYPSKFTFPAQFINRTMMEFESNESFGGCSQLEWYLEAMREVGAETCEIECLLEYVRDFKNYHVITDELDLTLKQYLHWQLNLVNSGEAHKIAALLILFRLRIQPKIYSELLINTRRRFRNLAPSFYTFLIEQTNELKEDNEVLALATLGTLCNNNQSKVNECIHVARKALEMQYMFWDGIYYQVIEHPSFVQAKVS

Radius of gyration: 18.62 Å; chains: 1; bounding box: 50×35×62 Å